Protein AF-A0A1J8QXE0-F1 (afdb_monomer_lite)

Organism: NCBI:txid180088

Structure (mmCIF, N/CA/C/O backbone):
data_AF-A0A1J8QXE0-F1
#
_entry.id   AF-A0A1J8QXE0-F1
#
loop_
_atom_site.group_PDB
_atom_site.id
_atom_site.type_symbol
_atom_site.label_atom_id
_atom_site.label_alt_id
_atom_site.label_comp_id
_atom_site.label_asym_id
_atom_site.label_entity_id
_atom_site.label_seq_id
_atom_site.pdbx_PDB_ins_code
_atom_site.Cartn_x
_atom_site.Cartn_y
_atom_site.Cartn_z
_atom_site.occupancy
_atom_site.B_iso_or_equiv
_atom_site.auth_seq_id
_atom_site.auth_comp_id
_atom_site.auth_asym_id
_atom_site.auth_atom_id
_atom_site.pdbx_PDB_model_num
ATOM 1 N N . MET A 1 1 ? -24.264 9.091 -4.763 1.00 63.41 1 MET A N 1
ATOM 2 C CA . MET A 1 1 ? -23.201 8.063 -4.768 1.00 63.41 1 MET A CA 1
ATOM 3 C C . MET A 1 1 ? -22.723 7.917 -3.333 1.00 63.41 1 MET A C 1
ATOM 5 O O . MET A 1 1 ? -22.359 8.930 -2.749 1.00 63.41 1 MET A O 1
ATOM 9 N N . THR A 1 2 ? -22.826 6.729 -2.739 1.00 76.12 2 THR A N 1
ATOM 10 C CA . THR A 1 2 ? -22.467 6.502 -1.328 1.00 76.12 2 THR A CA 1
ATOM 11 C C . THR A 1 2 ? -20.955 6.604 -1.147 1.00 76.12 2 THR A C 1
ATOM 13 O O . THR A 1 2 ? -20.197 6.002 -1.907 1.00 76.12 2 THR A O 1
ATOM 16 N N . THR A 1 3 ? -20.507 7.394 -0.174 1.00 91.19 3 THR A N 1
ATOM 17 C CA . THR A 1 3 ? -19.078 7.523 0.157 1.00 91.19 3 THR A CA 1
ATOM 18 C C . THR A 1 3 ? -18.590 6.329 0.981 1.00 91.19 3 THR A C 1
ATOM 20 O O . THR A 1 3 ? -19.388 5.610 1.576 1.00 91.19 3 THR A O 1
ATOM 23 N N . VAL A 1 4 ? -17.268 6.133 1.062 1.00 92.56 4 VAL A N 1
ATOM 24 C CA . VAL A 1 4 ? -16.662 5.084 1.908 1.00 92.56 4 VAL A CA 1
ATOM 25 C C . VAL A 1 4 ? -17.072 5.236 3.374 1.00 92.56 4 VAL A C 1
ATOM 27 O O . VAL A 1 4 ? -17.345 4.239 4.028 1.00 92.56 4 VAL A O 1
ATOM 30 N N . LEU A 1 5 ? -17.151 6.477 3.865 1.00 92.75 5 LEU A N 1
ATOM 31 C CA . LEU A 1 5 ? -17.584 6.773 5.229 1.00 92.75 5 LEU A CA 1
ATOM 32 C C . LEU A 1 5 ? -19.021 6.297 5.457 1.00 92.75 5 LEU A C 1
ATOM 34 O O . LEU A 1 5 ? -19.237 5.445 6.298 1.00 92.75 5 LEU A O 1
ATOM 38 N N . GLN A 1 6 ? -19.961 6.726 4.611 1.00 94.38 6 GLN A N 1
ATOM 39 C CA . GLN A 1 6 ? -21.366 6.306 4.711 1.00 94.38 6 GLN A CA 1
ATOM 40 C C . GLN A 1 6 ? -21.541 4.786 4.617 1.00 94.38 6 GLN A C 1
ATOM 42 O O . GLN A 1 6 ? -22.409 4.213 5.267 1.00 94.38 6 GLN A O 1
ATOM 47 N N . PHE A 1 7 ? -20.738 4.122 3.784 1.00 94.50 7 PHE A N 1
ATOM 48 C CA . PHE A 1 7 ? -20.749 2.666 3.693 1.00 94.50 7 PHE A CA 1
ATOM 49 C C . PHE A 1 7 ? -20.300 2.010 5.006 1.00 94.50 7 PHE A C 1
ATOM 51 O O . PHE A 1 7 ? -20.935 1.056 5.456 1.00 94.50 7 PHE A O 1
ATOM 58 N N . LEU A 1 8 ? -19.231 2.520 5.623 1.00 95.50 8 LEU A N 1
ATOM 59 C CA . LEU A 1 8 ? -18.743 2.014 6.903 1.00 95.50 8 LEU A CA 1
ATOM 60 C C . LEU A 1 8 ? -19.677 2.355 8.063 1.00 95.50 8 LEU A C 1
ATOM 62 O O . LEU A 1 8 ? -19.898 1.472 8.882 1.00 95.50 8 LEU A O 1
ATOM 66 N N . ASP A 1 9 ? -20.300 3.534 8.074 1.00 95.06 9 ASP A N 1
ATOM 67 C CA . ASP A 1 9 ? -21.338 3.889 9.047 1.00 95.06 9 ASP A CA 1
ATOM 68 C C . ASP A 1 9 ? -22.443 2.824 9.056 1.00 95.06 9 ASP A C 1
ATOM 70 O O . ASP A 1 9 ? -22.822 2.315 10.104 1.00 95.06 9 ASP A O 1
ATOM 74 N N . ILE A 1 10 ? -22.907 2.404 7.874 1.00 96.25 10 ILE A N 1
ATOM 75 C CA . ILE A 1 10 ? -23.961 1.389 7.749 1.00 96.25 10 ILE A CA 1
ATOM 76 C C . ILE A 1 10 ? -23.483 0.007 8.219 1.00 96.25 10 ILE A C 1
ATOM 78 O O . ILE A 1 10 ? -24.213 -0.684 8.929 1.00 96.25 10 ILE A O 1
ATOM 82 N N . ILE A 1 11 ? -22.288 -0.429 7.803 1.00 95.25 11 ILE A N 1
ATOM 83 C CA . ILE A 1 11 ? -21.805 -1.787 8.107 1.00 95.25 11 ILE A CA 1
ATOM 84 C C . ILE A 1 11 ? -21.340 -1.928 9.556 1.00 95.25 11 ILE A C 1
ATOM 86 O O . ILE A 1 11 ? -21.511 -2.999 10.139 1.00 95.25 11 ILE A O 1
ATOM 90 N N . LEU A 1 12 ? -20.738 -0.885 10.126 1.00 95.31 12 LEU A N 1
ATOM 91 C CA . LEU A 1 12 ? -20.142 -0.922 11.458 1.00 95.31 12 LEU A CA 1
ATOM 92 C C . LEU A 1 12 ? -21.110 -0.498 12.563 1.00 95.31 12 LEU A C 1
ATOM 94 O O . LEU A 1 12 ? -20.892 -0.929 13.691 1.00 95.31 12 LEU A O 1
ATOM 98 N N . ALA A 1 13 ? -22.187 0.242 12.264 1.00 94.75 13 ALA A N 1
ATOM 99 C CA . ALA A 1 13 ? -23.178 0.658 13.265 1.00 94.75 13 ALA A CA 1
ATOM 100 C C . ALA A 1 13 ? -23.664 -0.485 14.185 1.00 94.75 13 ALA A C 1
ATOM 102 O O . ALA A 1 13 ? -23.671 -0.303 15.401 1.00 94.75 13 ALA A O 1
ATOM 103 N N . PRO A 1 14 ? -23.996 -1.697 13.686 1.00 96.06 14 PRO A N 1
ATOM 104 C CA . PRO A 1 14 ? -24.416 -2.800 14.559 1.00 96.06 14 PRO A CA 1
ATOM 105 C C . PRO A 1 14 ? -23.333 -3.289 15.535 1.00 96.06 14 PRO A C 1
ATOM 107 O O . PRO A 1 14 ? -23.642 -3.985 16.500 1.00 96.06 14 PRO A O 1
ATOM 110 N N . TRP A 1 15 ? -22.068 -2.957 15.274 1.00 94.44 15 TRP A N 1
ATOM 111 C CA . TRP A 1 15 ? -20.896 -3.428 16.009 1.00 94.44 15 TRP A CA 1
ATOM 112 C C . TRP A 1 15 ? -20.251 -2.336 16.866 1.00 94.44 15 TRP A C 1
ATOM 114 O O . TRP A 1 15 ? -19.254 -2.617 17.526 1.00 94.44 15 TRP A O 1
ATOM 124 N N . GLU A 1 16 ? -20.802 -1.119 16.897 1.00 92.50 16 GLU A N 1
ATOM 125 C CA . GLU A 1 16 ? -20.247 0.007 17.663 1.00 92.50 16 GLU A CA 1
ATOM 126 C C . GLU A 1 16 ? -19.959 -0.332 19.133 1.00 92.50 16 GLU A C 1
ATOM 128 O O . GLU A 1 16 ? -18.827 -0.101 19.559 1.00 92.50 16 GLU A O 1
ATOM 133 N N . PRO A 1 17 ? -20.871 -0.974 19.900 1.00 93.62 17 PRO A N 1
ATOM 134 C CA . PRO A 1 17 ? -20.579 -1.321 21.292 1.00 93.62 17 PRO A CA 1
ATOM 135 C C . PRO A 1 17 ? -19.387 -2.276 21.437 1.00 93.62 17 PRO A C 1
ATOM 137 O O . PRO A 1 17 ? -18.637 -2.199 22.409 1.00 93.62 17 PRO A O 1
ATOM 140 N N . LEU A 1 18 ? -19.202 -3.179 20.467 1.00 93.81 18 LEU A N 1
ATOM 141 C CA . LEU A 1 18 ? -18.076 -4.110 20.449 1.00 93.81 18 LEU A CA 1
ATOM 142 C C . LEU A 1 18 ? -16.775 -3.387 20.092 1.00 93.81 18 LEU A C 1
ATOM 144 O O . LEU A 1 18 ? -15.751 -3.652 20.713 1.00 93.81 18 LEU A O 1
ATOM 148 N N . LEU A 1 19 ? -16.816 -2.479 19.115 1.00 92.00 19 LEU A N 1
ATOM 149 C CA . LEU A 1 19 ? -15.659 -1.682 18.706 1.00 92.00 19 LEU A CA 1
ATOM 150 C C . LEU A 1 19 ? -15.202 -0.736 19.822 1.00 92.00 19 LEU A C 1
ATOM 152 O O . LEU A 1 19 ? -14.003 -0.632 20.060 1.00 92.00 19 LEU A O 1
ATOM 156 N N . ASP A 1 20 ? -16.136 -0.111 20.542 1.00 89.88 20 ASP A N 1
ATOM 157 C CA . ASP A 1 20 ? -15.833 0.774 21.672 1.00 89.88 20 ASP A CA 1
ATOM 158 C C . ASP A 1 20 ? -15.238 0.025 22.874 1.00 89.88 20 ASP A C 1
ATOM 160 O O . ASP A 1 20 ? -14.418 0.581 23.605 1.00 89.88 20 ASP A O 1
ATOM 164 N N . GLY A 1 21 ? -15.638 -1.233 23.084 1.00 90.44 21 GLY A N 1
ATOM 165 C CA . GLY A 1 21 ? -15.096 -2.093 24.139 1.00 90.44 21 GLY A CA 1
ATOM 166 C C . GLY A 1 21 ? -13.828 -2.860 23.746 1.00 90.44 21 GLY A C 1
ATOM 167 O O . GLY A 1 21 ? -13.178 -3.453 24.612 1.00 90.44 21 GLY A O 1
ATOM 168 N N . ALA A 1 22 ? -13.472 -2.893 22.460 1.00 90.81 22 ALA A N 1
ATOM 169 C CA . ALA A 1 22 ? -12.326 -3.646 21.975 1.00 90.81 22 ALA A CA 1
ATOM 170 C C . ALA A 1 22 ? -11.015 -2.918 22.295 1.00 90.81 22 ALA A C 1
ATOM 172 O O . ALA A 1 22 ? -10.837 -1.746 21.975 1.00 90.81 22 ALA A O 1
ATOM 173 N N . GLY A 1 23 ? -10.048 -3.642 22.868 1.00 89.31 23 GLY A N 1
ATOM 174 C CA . GLY A 1 23 ? -8.695 -3.106 23.046 1.00 89.31 23 GLY A CA 1
ATOM 175 C C . GLY A 1 23 ? -7.990 -2.838 21.712 1.00 89.31 23 GLY A C 1
ATOM 176 O O . GLY A 1 23 ? -7.192 -1.909 21.614 1.00 89.31 23 GLY A O 1
ATOM 177 N N . GLU A 1 24 ? -8.298 -3.640 20.688 1.00 92.81 24 GLU A N 1
ATOM 178 C CA . GLU A 1 24 ? -7.783 -3.483 19.330 1.00 92.81 24 GLU A CA 1
ATOM 179 C C . GLU A 1 24 ? -8.838 -3.895 18.296 1.00 92.81 24 GLU A C 1
ATOM 181 O O . GLU A 1 24 ? -9.563 -4.873 18.488 1.00 92.81 24 GLU A O 1
ATOM 186 N N . SER A 1 25 ? -8.893 -3.177 17.177 1.00 94.56 25 SER A N 1
ATOM 187 C CA . SER A 1 25 ? -9.813 -3.429 16.068 1.00 94.56 25 SER A CA 1
ATOM 188 C C . SER A 1 25 ? -9.092 -3.301 14.722 1.00 94.56 25 SER A C 1
ATOM 190 O O . SER A 1 25 ? -8.428 -2.305 14.422 1.00 94.56 25 SER A O 1
ATOM 192 N N . TYR A 1 26 ? -9.204 -4.335 13.887 1.00 96.50 26 TYR A N 1
ATOM 193 C CA . TYR A 1 26 ? -8.485 -4.417 12.616 1.00 96.50 26 TYR A CA 1
ATOM 194 C C . TYR A 1 26 ? -9.452 -4.639 11.461 1.00 96.50 26 TYR A C 1
ATOM 196 O O . TYR A 1 26 ? -10.219 -5.602 11.464 1.00 96.50 26 TYR A O 1
ATOM 204 N N . LEU A 1 27 ? -9.380 -3.783 10.444 1.00 96.94 27 LEU A N 1
ATOM 205 C CA . LEU A 1 27 ? -10.214 -3.877 9.249 1.00 96.94 27 LEU A CA 1
ATOM 206 C C . LEU A 1 27 ? -9.366 -4.186 8.011 1.00 96.94 27 LEU A C 1
ATOM 208 O O . LEU A 1 27 ? -8.358 -3.532 7.754 1.00 96.94 27 LEU A O 1
ATOM 212 N N . TRP A 1 28 ? -9.788 -5.166 7.213 1.00 97.75 28 TRP A N 1
ATOM 213 C CA . TRP A 1 28 ? -9.099 -5.568 5.985 1.00 97.75 28 TRP A CA 1
ATOM 214 C C . TRP A 1 28 ? -10.009 -5.390 4.772 1.00 97.75 28 TRP A C 1
ATOM 216 O O . TRP A 1 28 ? -11.035 -6.057 4.648 1.00 97.75 28 TRP A O 1
ATOM 226 N N . PHE A 1 29 ? -9.614 -4.525 3.840 1.00 97.19 29 PHE A N 1
ATOM 227 C CA . PHE A 1 29 ? -10.322 -4.328 2.579 1.00 97.19 29 PHE A CA 1
ATOM 228 C C . PHE A 1 29 ? -9.754 -5.226 1.486 1.00 97.19 29 PHE A C 1
ATOM 230 O O . PHE A 1 29 ? -8.794 -4.862 0.811 1.00 97.19 29 PHE A O 1
ATOM 237 N N . PHE A 1 30 ? -10.380 -6.378 1.245 1.00 96.38 30 PHE A N 1
ATOM 238 C CA . PHE A 1 30 ? -10.033 -7.259 0.122 1.00 96.38 30 PHE A CA 1
ATOM 239 C C . PHE A 1 30 ? -10.703 -6.837 -1.195 1.00 96.38 30 PHE A C 1
ATOM 241 O O . PHE A 1 30 ? -11.313 -7.650 -1.888 1.00 96.38 30 PHE A O 1
ATOM 248 N N . CYS A 1 31 ? -10.601 -5.555 -1.543 1.00 94.19 31 CYS A N 1
ATOM 249 C CA . CYS A 1 31 ? -11.176 -4.985 -2.760 1.00 94.19 31 CYS A CA 1
ATOM 250 C C . CYS A 1 31 ? -10.094 -4.460 -3.714 1.00 94.19 31 CYS A C 1
ATOM 252 O O . CYS A 1 31 ? -8.907 -4.426 -3.390 1.00 94.19 31 CYS A O 1
ATOM 254 N N . CYS A 1 32 ? -10.506 -4.053 -4.916 1.00 93.00 32 CYS A N 1
ATOM 255 C CA . CYS A 1 32 ? -9.604 -3.412 -5.865 1.00 93.00 32 CYS A CA 1
ATOM 256 C C . CYS A 1 32 ? -9.112 -2.044 -5.373 1.00 93.00 32 CYS A C 1
ATOM 258 O O . CYS A 1 32 ? -9.674 -1.428 -4.465 1.00 93.00 32 CYS A O 1
ATOM 260 N N . GLY A 1 33 ? -8.077 -1.546 -6.046 1.00 94.88 33 GLY A N 1
ATOM 261 C CA . GLY A 1 33 ? -7.393 -0.313 -5.691 1.00 94.88 33 GLY A CA 1
ATOM 262 C C . GLY A 1 33 ? -8.187 0.973 -5.819 1.00 94.88 33 GLY A C 1
ATOM 263 O O . GLY A 1 33 ? -7.654 2.013 -5.454 1.00 94.88 33 GLY A O 1
ATOM 264 N N . SER A 1 34 ? -9.436 0.951 -6.293 1.00 94.62 34 SER A N 1
ATOM 265 C CA . SER A 1 34 ? -10.255 2.168 -6.399 1.00 94.62 34 SER A CA 1
ATOM 266 C C . SER A 1 34 ? -10.368 2.912 -5.065 1.00 94.62 34 SER A C 1
ATOM 268 O O . SER A 1 34 ? -10.347 4.139 -5.055 1.00 94.62 34 SER A O 1
ATOM 270 N N . LEU A 1 35 ? -10.388 2.176 -3.950 1.00 95.12 35 LEU A N 1
ATOM 271 C CA . LEU A 1 35 ? -10.477 2.724 -2.600 1.00 95.12 35 LEU A CA 1
ATOM 272 C C . LEU A 1 35 ? -9.310 3.659 -2.236 1.00 95.12 35 LEU A C 1
ATOM 274 O O . LEU A 1 35 ? -9.527 4.670 -1.573 1.00 95.12 35 LEU A O 1
ATOM 278 N N . VAL A 1 36 ? -8.088 3.328 -2.664 1.00 96.38 36 VAL A N 1
ATOM 279 C CA . VAL A 1 36 ? -6.858 4.064 -2.305 1.00 96.38 36 VAL A CA 1
ATOM 280 C C . VAL A 1 36 ? -6.266 4.856 -3.473 1.00 96.38 36 VAL A C 1
ATOM 282 O O . VAL A 1 36 ? -5.547 5.825 -3.253 1.00 96.38 36 VAL A O 1
ATOM 285 N N . ASN A 1 37 ? -6.589 4.481 -4.714 1.00 95.88 37 ASN A N 1
ATOM 286 C CA . ASN A 1 37 ? -6.152 5.183 -5.923 1.00 95.88 37 ASN A CA 1
ATOM 287 C C . ASN A 1 37 ? -7.016 6.416 -6.218 1.00 95.88 37 ASN A C 1
ATOM 289 O O . ASN A 1 37 ? -6.568 7.316 -6.924 1.00 95.88 37 ASN A O 1
ATOM 293 N N . ASN A 1 38 ? -8.248 6.474 -5.700 1.00 95.56 38 ASN A N 1
ATOM 294 C CA . ASN A 1 38 ? -9.086 7.666 -5.773 1.00 95.56 38 ASN A CA 1
ATOM 295 C C . ASN A 1 38 ? -8.887 8.530 -4.520 1.00 95.56 38 ASN A C 1
ATOM 297 O O . ASN A 1 38 ? -9.139 8.082 -3.402 1.00 95.56 38 ASN A O 1
ATOM 301 N N . SER A 1 39 ? -8.475 9.785 -4.704 1.00 94.38 39 SER A N 1
ATOM 302 C CA . SER A 1 39 ? -8.172 10.701 -3.597 1.00 94.38 39 SER A CA 1
ATOM 303 C C . SER A 1 39 ? -9.375 10.971 -2.687 1.00 94.38 39 SER A C 1
ATOM 305 O O . SER A 1 39 ? -9.216 10.991 -1.468 1.00 94.38 39 SER A O 1
ATOM 307 N N . ALA A 1 40 ? -10.581 11.123 -3.244 1.00 95.00 40 ALA A N 1
ATOM 308 C CA . ALA A 1 40 ? -11.796 11.368 -2.468 1.00 95.00 40 ALA A CA 1
ATOM 309 C C . ALA A 1 40 ? -12.214 10.130 -1.659 1.00 95.00 40 ALA A C 1
ATOM 311 O O . ALA A 1 40 ? -12.542 10.249 -0.475 1.00 95.00 40 ALA A O 1
ATOM 312 N N . SER A 1 41 ? -12.154 8.938 -2.261 1.00 95.81 41 SER A N 1
ATOM 313 C CA . SER A 1 41 ? -12.397 7.671 -1.559 1.00 95.81 41 SER A CA 1
ATOM 314 C C . SER A 1 41 ? -11.374 7.440 -0.452 1.00 95.81 41 SER A C 1
ATOM 316 O O . SER A 1 41 ? -11.756 7.075 0.659 1.00 95.81 41 SER A O 1
ATOM 318 N N . PHE A 1 42 ? -10.097 7.720 -0.714 1.00 96.44 42 PHE A N 1
ATOM 319 C CA . PHE A 1 42 ? -9.041 7.533 0.272 1.00 96.44 42 PHE A CA 1
ATOM 320 C C . PHE A 1 42 ? -9.153 8.529 1.431 1.00 96.44 42 PHE A C 1
ATOM 322 O O . PHE A 1 42 ? -9.011 8.141 2.588 1.00 96.44 42 PHE A O 1
ATOM 329 N N . ALA A 1 43 ? -9.490 9.792 1.155 1.00 95.69 43 ALA A N 1
ATOM 330 C CA . ALA A 1 43 ? -9.783 10.779 2.193 1.00 95.69 43 ALA A CA 1
ATOM 331 C C . ALA A 1 43 ? -11.000 10.372 3.043 1.00 95.69 43 ALA A C 1
ATOM 333 O O . ALA A 1 43 ? -10.965 10.481 4.269 1.00 95.69 43 ALA A O 1
ATOM 334 N N . ALA A 1 44 ? -12.060 9.852 2.416 1.00 96.06 44 ALA A N 1
ATOM 335 C CA . ALA A 1 44 ? -13.220 9.333 3.137 1.00 96.06 44 ALA A CA 1
ATOM 336 C C . ALA A 1 44 ? -12.867 8.112 4.002 1.00 96.06 44 ALA A C 1
ATOM 338 O O . ALA A 1 44 ? -13.315 8.045 5.145 1.00 96.06 44 ALA A O 1
ATOM 339 N N . LEU A 1 45 ? -12.022 7.201 3.503 1.00 96.44 45 LEU A N 1
ATOM 340 C CA . LEU A 1 45 ? -11.507 6.070 4.277 1.00 96.44 45 LEU A CA 1
ATOM 341 C C . LEU A 1 45 ? -10.727 6.547 5.507 1.00 96.44 45 LEU A C 1
ATOM 343 O O . LEU A 1 45 ? -10.993 6.085 6.610 1.00 96.44 45 LEU A O 1
ATOM 347 N N . ARG A 1 46 ? -9.797 7.496 5.335 1.00 95.88 46 ARG A N 1
ATOM 348 C CA . ARG A 1 46 ? -9.009 8.071 6.439 1.00 95.88 46 ARG A CA 1
ATOM 349 C C . ARG A 1 46 ? -9.904 8.628 7.546 1.00 95.88 46 ARG A C 1
ATOM 351 O O . ARG A 1 46 ? -9.660 8.346 8.715 1.00 95.88 46 ARG A O 1
ATOM 358 N N . ARG A 1 47 ? -10.955 9.374 7.180 1.00 95.38 47 ARG A N 1
ATOM 359 C CA . ARG A 1 47 ? -11.941 9.881 8.148 1.00 95.38 47 ARG A CA 1
ATOM 360 C C . ARG A 1 47 ? -12.675 8.748 8.854 1.00 95.38 47 ARG A C 1
ATOM 362 O O . ARG A 1 47 ? -12.741 8.759 10.074 1.00 95.38 47 ARG A O 1
ATOM 369 N N . ALA A 1 48 ? -13.163 7.759 8.108 1.00 95.12 48 ALA A N 1
ATOM 370 C CA . ALA A 1 48 ? -13.902 6.635 8.678 1.00 95.12 48 ALA A CA 1
ATOM 371 C C . ALA A 1 48 ? -13.070 5.829 9.685 1.00 95.12 48 ALA A C 1
ATOM 373 O O . ALA A 1 48 ? -13.564 5.481 10.751 1.00 95.12 48 ALA A O 1
ATOM 374 N N . VAL A 1 49 ? -11.787 5.601 9.391 1.00 95.25 49 VAL A N 1
ATOM 375 C CA . VAL A 1 49 ? -10.858 4.918 10.304 1.00 95.25 49 VAL A CA 1
ATOM 376 C C . VAL A 1 49 ? -10.762 5.633 11.655 1.00 95.25 49 VAL A C 1
ATOM 378 O O . VAL A 1 49 ? -10.796 4.978 12.693 1.00 95.25 49 VAL A O 1
ATOM 381 N N . VAL A 1 50 ? -10.698 6.968 11.648 1.00 94.56 50 VAL A N 1
ATOM 382 C CA . VAL A 1 50 ? -10.678 7.777 12.877 1.00 94.56 50 VAL A CA 1
ATOM 383 C C . VAL A 1 50 ? -12.045 7.772 13.566 1.00 94.56 50 VAL A C 1
ATOM 385 O O . VAL A 1 50 ? -12.110 7.531 14.769 1.00 94.56 50 VAL A O 1
ATOM 388 N N . CYS A 1 51 ? -13.133 7.993 12.822 1.00 93.19 51 CYS A N 1
ATOM 389 C CA . CYS A 1 51 ? -14.494 8.054 13.367 1.00 93.19 51 CYS A CA 1
ATOM 390 C C . CYS A 1 51 ? -14.910 6.750 14.062 1.00 93.19 51 CYS A C 1
ATOM 392 O O . CYS A 1 51 ? -15.457 6.799 15.159 1.00 93.19 51 CYS A O 1
ATOM 394 N N . HIS A 1 52 ? -14.591 5.597 13.471 1.00 92.94 52 HIS A N 1
ATOM 395 C CA . HIS A 1 52 ? -14.899 4.280 14.039 1.00 92.94 52 HIS A CA 1
ATOM 396 C C . HIS A 1 52 ? -13.800 3.735 14.962 1.00 92.94 52 HIS A C 1
ATOM 398 O O . HIS A 1 52 ? -13.841 2.561 15.323 1.00 92.94 52 HIS A O 1
ATOM 404 N N . LYS A 1 53 ? -12.804 4.561 15.324 1.00 92.12 53 LYS A N 1
ATOM 405 C CA . LYS A 1 53 ? -11.712 4.212 16.251 1.00 92.12 53 LYS A CA 1
ATOM 406 C C . LYS A 1 53 ? -11.002 2.902 15.879 1.00 92.12 53 LYS A C 1
ATOM 408 O O . LYS A 1 53 ? -10.625 2.114 16.746 1.00 92.12 53 LYS A O 1
ATOM 413 N N . LEU A 1 54 ? -10.819 2.659 14.581 1.00 94.12 54 LEU A N 1
ATOM 414 C CA . LEU A 1 54 ? -10.161 1.447 14.107 1.00 94.12 54 LEU A CA 1
ATOM 415 C C . LEU A 1 54 ? -8.667 1.513 14.429 1.00 94.12 54 LEU A C 1
ATOM 417 O O . LEU A 1 54 ? -7.977 2.439 13.996 1.00 94.12 54 LEU A O 1
ATOM 421 N N . THR A 1 55 ? -8.147 0.516 15.149 1.00 94.94 55 THR A N 1
ATOM 422 C CA . THR A 1 55 ? -6.716 0.452 15.497 1.00 94.94 55 THR A CA 1
ATOM 423 C C . THR A 1 55 ? -5.855 0.388 14.248 1.00 94.94 55 THR A C 1
ATOM 425 O O . THR A 1 55 ? -4.874 1.129 14.132 1.00 94.94 55 THR A O 1
ATOM 428 N N . ALA A 1 56 ? -6.232 -0.467 13.292 1.00 97.12 56 ALA A N 1
ATOM 429 C CA . ALA A 1 56 ? -5.616 -0.453 11.979 1.00 97.12 56 ALA A CA 1
ATOM 430 C C . ALA A 1 56 ? -6.562 -0.836 10.846 1.00 97.12 56 ALA A C 1
ATOM 432 O O . ALA A 1 56 ? -7.529 -1.576 11.014 1.00 97.12 56 ALA A O 1
ATOM 433 N N . THR A 1 57 ? -6.247 -0.348 9.653 1.00 97.94 57 THR A N 1
ATOM 434 C CA . THR A 1 57 ? -6.951 -0.680 8.419 1.00 97.94 57 THR A CA 1
ATOM 435 C C . THR A 1 57 ? -5.969 -0.975 7.299 1.00 97.94 57 THR A C 1
ATOM 437 O O . THR A 1 57 ? -5.060 -0.185 7.041 1.00 97.94 57 THR A O 1
ATOM 440 N N . PHE A 1 58 ? -6.188 -2.098 6.618 1.00 98.44 58 PHE A N 1
ATOM 441 C CA . PHE A 1 58 ? -5.398 -2.563 5.485 1.00 98.44 58 PHE A CA 1
ATOM 442 C C . PHE A 1 58 ? -6.175 -2.398 4.185 1.00 98.44 58 PHE A C 1
ATOM 444 O O . PHE A 1 58 ? -7.333 -2.808 4.091 1.00 98.44 58 PHE A O 1
ATOM 451 N N . ALA A 1 59 ? -5.524 -1.842 3.168 1.00 98.25 59 ALA A N 1
ATOM 452 C CA . ALA A 1 59 ? -6.064 -1.718 1.819 1.00 98.25 59 ALA A CA 1
ATOM 453 C C . ALA A 1 59 ? -4.971 -1.943 0.763 1.00 98.25 59 ALA A C 1
ATOM 455 O O . ALA A 1 59 ? -3.778 -1.920 1.065 1.00 98.25 59 ALA A O 1
ATOM 456 N N . PHE A 1 60 ? -5.370 -2.157 -0.488 1.00 98.12 60 PHE A N 1
ATOM 457 C CA . PHE A 1 60 ? -4.479 -2.565 -1.579 1.00 98.12 60 PHE A CA 1
ATOM 458 C C . PHE A 1 60 ? -4.732 -1.701 -2.814 1.00 98.12 60 PHE A C 1
ATOM 460 O O . PHE A 1 60 ? -5.869 -1.294 -3.026 1.00 98.12 60 PHE A O 1
ATOM 467 N N . ASN A 1 61 ? -3.714 -1.413 -3.634 1.00 97.19 61 ASN A N 1
ATOM 468 C CA . ASN A 1 61 ? -3.854 -0.542 -4.814 1.00 97.19 61 ASN A CA 1
ATOM 469 C C . ASN A 1 61 ? -3.965 -1.264 -6.166 1.00 97.19 61 ASN A C 1
ATOM 471 O O . ASN A 1 61 ? -4.155 -0.600 -7.190 1.00 97.19 61 ASN A O 1
ATOM 475 N N . ALA A 1 62 ? -3.875 -2.595 -6.208 1.00 96.56 62 ALA A N 1
ATOM 476 C CA . ALA A 1 62 ? -4.013 -3.334 -7.460 1.00 96.56 62 ALA A CA 1
ATOM 477 C C . ALA A 1 62 ? -5.395 -3.126 -8.105 1.00 96.56 62 ALA A C 1
ATOM 479 O O . ALA A 1 62 ? -6.436 -3.356 -7.489 1.00 96.56 62 ALA A O 1
ATOM 480 N N . ILE A 1 63 ? -5.411 -2.756 -9.390 1.00 95.00 63 ILE A N 1
ATOM 481 C CA . ILE A 1 63 ? -6.648 -2.543 -10.169 1.00 95.00 63 ILE A CA 1
ATOM 482 C C . ILE A 1 63 ? -7.500 -3.819 -10.209 1.00 95.00 63 ILE A C 1
ATOM 484 O O . ILE A 1 63 ? -8.716 -3.767 -10.058 1.00 95.00 63 ILE A O 1
ATOM 488 N N . LYS A 1 64 ? -6.855 -4.975 -10.378 1.00 94.75 64 LYS A N 1
ATOM 489 C CA . LYS A 1 64 ? -7.483 -6.302 -10.341 1.00 94.75 64 LYS A CA 1
ATOM 490 C C . LYS A 1 64 ? -6.947 -7.065 -9.138 1.00 94.75 64 LYS A C 1
ATOM 492 O O . LYS A 1 64 ? -6.185 -8.020 -9.280 1.00 94.75 64 LYS A O 1
ATOM 497 N N . PHE A 1 65 ? -7.261 -6.564 -7.948 1.00 95.69 65 PHE A N 1
ATOM 498 C CA . PHE A 1 65 ? -6.808 -7.179 -6.710 1.00 95.69 65 PHE A CA 1
ATOM 499 C C . PHE A 1 65 ? -7.277 -8.638 -6.620 1.00 95.69 65 PHE A C 1
ATOM 501 O O . PHE A 1 65 ? -8.418 -8.955 -6.948 1.00 95.69 65 PHE A O 1
ATOM 508 N N . GLN A 1 66 ? -6.370 -9.524 -6.209 1.00 95.25 66 GLN A N 1
ATOM 509 C CA . GLN A 1 66 ? -6.627 -10.954 -6.069 1.00 95.25 66 GLN A CA 1
ATOM 510 C C . GLN A 1 66 ? -6.405 -11.322 -4.599 1.00 95.25 66 GLN A C 1
ATOM 512 O O . GLN A 1 66 ? -5.250 -11.434 -4.177 1.00 95.25 66 GLN A O 1
ATOM 517 N N . PRO A 1 67 ? -7.485 -11.490 -3.811 1.00 95.44 67 PRO A N 1
ATOM 518 C CA . PRO A 1 67 ? -7.378 -11.740 -2.376 1.00 95.44 67 PRO A CA 1
ATOM 519 C C . PRO A 1 67 ? -6.574 -12.993 -2.021 1.00 95.44 67 PRO A C 1
ATOM 521 O O . PRO A 1 67 ? -5.941 -13.030 -0.980 1.00 95.44 67 PRO A O 1
ATOM 524 N N . SER A 1 68 ? -6.513 -13.999 -2.895 1.00 95.31 68 SER A N 1
ATOM 525 C CA . SER A 1 68 ? -5.720 -15.215 -2.661 1.00 95.31 68 SER A CA 1
ATOM 526 C C . SER A 1 68 ? -4.225 -14.949 -2.439 1.00 95.31 68 SER A C 1
ATOM 528 O O . SER A 1 68 ? -3.554 -15.746 -1.788 1.00 95.31 68 SER A O 1
ATOM 530 N N . PHE A 1 69 ? -3.678 -13.826 -2.917 1.00 95.38 69 PHE A N 1
ATOM 531 C CA . PHE A 1 69 ? -2.285 -13.475 -2.631 1.00 95.38 69 PHE A CA 1
ATOM 532 C C . PHE A 1 69 ? -2.054 -12.993 -1.192 1.00 95.38 69 PHE A C 1
ATOM 534 O O . PHE A 1 69 ? -0.900 -12.948 -0.766 1.00 95.38 69 PHE A O 1
ATOM 541 N N . THR A 1 70 ? -3.098 -12.659 -0.421 1.00 97.12 70 THR A N 1
ATOM 542 C CA . THR A 1 70 ? -2.945 -12.210 0.975 1.00 97.12 70 THR A CA 1
ATOM 543 C C . THR A 1 70 ? -2.844 -13.348 1.978 1.00 97.12 70 THR A C 1
ATOM 545 O O . THR A 1 70 ? -2.547 -13.078 3.137 1.00 97.12 70 THR A O 1
ATOM 548 N N . SER A 1 71 ? -3.029 -14.609 1.578 1.00 96.25 71 SER A N 1
ATOM 549 C CA . SER A 1 71 ? -3.075 -15.735 2.520 1.00 96.25 71 SER A CA 1
ATOM 550 C C . SER A 1 71 ? -1.837 -15.819 3.418 1.00 96.25 71 SER A C 1
ATOM 552 O O . SER A 1 71 ? -1.977 -15.941 4.630 1.00 96.25 71 SER A O 1
ATOM 554 N N . ALA A 1 72 ? -0.630 -15.674 2.859 1.00 96.19 72 ALA A N 1
ATOM 555 C CA . ALA A 1 72 ? 0.605 -15.680 3.651 1.00 96.19 72 ALA A CA 1
ATOM 556 C C . ALA A 1 72 ? 0.677 -14.497 4.634 1.00 96.19 72 ALA A C 1
ATOM 558 O O . ALA A 1 72 ? 1.098 -14.666 5.776 1.00 96.19 72 ALA A O 1
ATOM 559 N N . LEU A 1 73 ? 0.215 -13.317 4.208 1.00 97.50 73 LEU A N 1
ATOM 560 C CA . LEU A 1 73 ? 0.177 -12.121 5.045 1.00 97.50 73 LEU A CA 1
ATOM 561 C C . LEU A 1 73 ? -0.812 -12.278 6.206 1.00 97.50 73 LEU A C 1
ATOM 563 O O . LEU A 1 73 ? -0.499 -11.898 7.330 1.00 97.50 73 LEU A O 1
ATOM 567 N N . LEU A 1 74 ? -1.990 -12.847 5.941 1.00 97.50 74 LEU A N 1
ATOM 568 C CA . LEU A 1 74 ? -3.031 -13.065 6.945 1.00 97.50 74 LEU A CA 1
ATOM 569 C C . LEU A 1 74 ? -2.656 -14.143 7.955 1.00 97.50 74 LEU A C 1
ATOM 571 O O . LEU A 1 74 ? -2.954 -13.990 9.137 1.00 97.50 74 LEU A O 1
ATOM 575 N N . LEU A 1 75 ? -1.980 -15.204 7.513 1.00 97.56 75 LEU A N 1
ATOM 576 C CA . LEU A 1 75 ? -1.436 -16.208 8.425 1.00 97.56 75 LEU A CA 1
ATOM 577 C C . LEU A 1 75 ? -0.395 -15.579 9.355 1.00 97.56 75 LEU A C 1
ATOM 579 O O . LEU A 1 75 ? -0.500 -15.738 10.566 1.00 97.56 75 LEU A O 1
ATOM 583 N N . ALA A 1 76 ? 0.534 -14.783 8.816 1.00 97.19 76 ALA A N 1
ATOM 584 C CA . ALA A 1 76 ? 1.527 -14.087 9.632 1.00 97.19 76 ALA A CA 1
ATOM 585 C C . ALA A 1 76 ? 0.903 -13.039 10.573 1.00 97.19 76 ALA A C 1
ATOM 587 O O . ALA A 1 76 ? 1.358 -12.888 11.702 1.00 97.19 76 ALA A O 1
ATOM 588 N N . PHE A 1 77 ? -0.146 -12.334 10.133 1.00 97.94 77 PHE A N 1
ATOM 589 C CA . PHE A 1 77 ? -0.926 -11.435 10.988 1.00 97.94 77 PHE A CA 1
ATOM 590 C C . PHE A 1 77 ? -1.585 -12.193 12.145 1.00 97.94 77 PHE A C 1
ATOM 592 O O . PHE A 1 77 ? -1.490 -11.775 13.294 1.00 97.94 77 PHE A O 1
ATOM 599 N N . THR A 1 78 ? -2.236 -13.315 11.841 1.00 98.06 78 THR A N 1
ATOM 600 C CA . THR A 1 78 ? -2.922 -14.137 12.843 1.00 98.06 78 THR A CA 1
ATOM 601 C C . THR A 1 78 ? -1.937 -14.627 13.893 1.00 98.06 78 THR A C 1
ATOM 603 O O . THR A 1 78 ? -2.173 -14.452 15.083 1.00 98.06 78 THR A O 1
ATOM 606 N N . ASP A 1 79 ? -0.809 -15.171 13.452 1.00 98.00 79 ASP A N 1
ATOM 607 C CA . ASP A 1 79 ? 0.219 -15.708 14.334 1.00 98.00 79 ASP A CA 1
ATOM 608 C C . ASP A 1 79 ? 0.854 -14.604 15.196 1.00 98.00 79 ASP A C 1
ATOM 610 O O . ASP A 1 79 ? 0.765 -14.610 16.420 1.00 98.00 79 ASP A O 1
ATOM 614 N N . GLN A 1 80 ? 1.399 -13.562 14.568 1.00 97.75 80 GLN A N 1
ATOM 615 C CA . GLN A 1 80 ? 2.201 -12.575 15.294 1.00 97.75 80 GLN A CA 1
ATOM 616 C C . GLN A 1 80 ? 1.359 -11.550 16.061 1.00 97.75 80 GLN A C 1
ATOM 618 O O . GLN A 1 80 ? 1.761 -11.101 17.132 1.00 97.75 80 GLN A O 1
ATOM 623 N N . VAL A 1 81 ? 0.208 -11.138 15.526 1.00 97.19 81 VAL A N 1
ATOM 624 C CA . VAL A 1 81 ? -0.594 -10.054 16.118 1.00 97.19 81 VAL A CA 1
ATOM 625 C C . VAL A 1 81 ? -1.725 -10.612 16.970 1.00 97.19 81 VAL A C 1
ATOM 627 O O . VAL A 1 81 ? -1.914 -10.162 18.097 1.00 97.19 81 VAL A O 1
ATOM 630 N N . LEU A 1 82 ? -2.469 -11.606 16.479 1.00 96.69 82 LEU A N 1
ATOM 631 C CA . LEU A 1 82 ? -3.621 -12.123 17.224 1.00 96.69 82 LEU A CA 1
ATOM 632 C C . LEU A 1 82 ? -3.216 -13.149 18.289 1.00 96.69 82 LEU A C 1
ATOM 634 O O . LEU A 1 82 ? -3.706 -13.062 19.413 1.00 96.69 82 LEU A O 1
ATOM 638 N N . VAL A 1 83 ? -2.323 -14.090 17.960 1.00 97.50 83 VAL A N 1
ATOM 639 C CA . VAL A 1 83 ? -1.889 -15.155 18.882 1.00 97.50 83 VAL A CA 1
ATOM 640 C C . VAL A 1 83 ? -0.761 -14.671 19.792 1.00 97.50 83 VAL A C 1
ATOM 642 O O . VAL A 1 83 ? -0.905 -14.704 21.012 1.00 97.50 83 VAL A O 1
ATOM 645 N N . GLU A 1 84 ? 0.337 -14.166 19.227 1.00 97.56 84 GLU A N 1
ATOM 646 C CA . GLU A 1 84 ? 1.489 -13.693 20.011 1.00 97.56 84 GLU A CA 1
ATOM 647 C C . GLU A 1 84 ? 1.290 -12.297 20.627 1.00 97.56 84 GLU A C 1
ATOM 649 O O . GLU A 1 84 ? 2.123 -11.851 21.418 1.00 97.56 84 GLU A O 1
ATOM 654 N N . ARG A 1 85 ? 0.198 -11.594 20.282 1.00 95.94 85 ARG A N 1
ATOM 655 C CA . ARG A 1 85 ? -0.143 -10.255 20.804 1.00 95.94 85 ARG A CA 1
ATOM 656 C C . ARG A 1 85 ? 0.972 -9.225 20.589 1.00 95.94 85 ARG A C 1
ATOM 658 O O . ARG A 1 85 ? 1.132 -8.296 21.386 1.00 95.94 85 ARG A O 1
ATOM 665 N N . ARG A 1 86 ? 1.763 -9.364 19.517 1.00 96.56 86 ARG A N 1
ATOM 666 C CA . ARG A 1 86 ? 2.780 -8.363 19.181 1.00 96.56 86 ARG A CA 1
ATOM 667 C C . ARG A 1 86 ? 2.112 -7.079 18.694 1.00 96.56 86 ARG A C 1
ATOM 669 O O . ARG A 1 86 ? 1.184 -7.153 17.887 1.00 96.56 86 ARG A O 1
ATOM 676 N N . PRO A 1 87 ? 2.628 -5.898 19.083 1.00 94.81 87 PRO A N 1
ATOM 677 C CA . PRO A 1 87 ? 2.155 -4.635 18.532 1.00 94.81 87 PRO A CA 1
ATOM 678 C C . PRO A 1 87 ? 2.219 -4.641 17.002 1.00 94.81 87 PRO A C 1
ATOM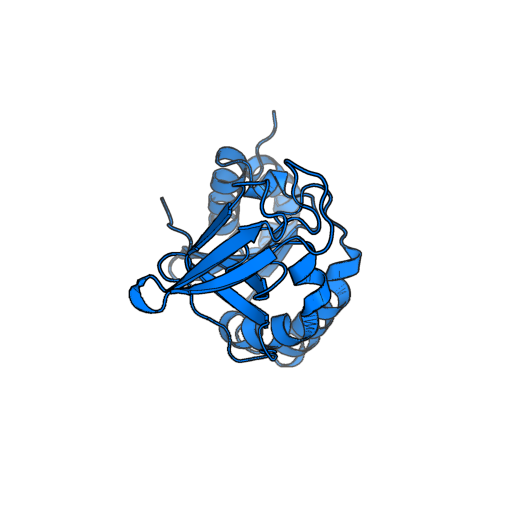 680 O O . PRO A 1 87 ? 3.263 -4.941 16.420 1.00 94.81 87 PRO A O 1
ATOM 683 N N . LEU A 1 88 ? 1.125 -4.263 16.335 1.00 95.38 88 LEU A N 1
ATOM 684 C CA . LEU A 1 88 ? 1.023 -4.402 14.881 1.00 95.38 88 LEU A CA 1
ATOM 685 C C . LEU A 1 88 ? 2.207 -3.765 14.135 1.00 95.38 88 LEU A C 1
ATOM 687 O O . LEU A 1 88 ? 2.818 -4.399 13.280 1.00 95.38 88 LEU A O 1
ATOM 691 N N . LEU A 1 89 ? 2.559 -2.520 14.469 1.00 92.69 89 LEU A N 1
ATOM 692 C CA . LEU A 1 89 ? 3.613 -1.788 13.759 1.00 92.69 89 LEU A CA 1
ATOM 693 C C . LEU A 1 89 ? 5.000 -2.438 13.883 1.00 92.69 89 LEU A C 1
ATOM 695 O O . LEU A 1 89 ? 5.817 -2.253 12.982 1.00 92.69 89 LEU A O 1
ATOM 699 N N . SER A 1 90 ? 5.271 -3.204 14.947 1.00 93.12 90 SER A N 1
ATOM 700 C CA . SER A 1 90 ? 6.522 -3.964 15.069 1.00 93.12 90 SER A CA 1
ATOM 701 C C . SER A 1 90 ? 6.459 -5.320 14.356 1.00 93.12 90 SER A C 1
ATOM 703 O O . SER A 1 90 ? 7.498 -5.832 13.943 1.00 93.12 90 SER A O 1
ATOM 705 N N . ALA A 1 91 ? 5.262 -5.882 14.157 1.00 96.00 91 ALA A N 1
ATOM 706 C CA . ALA A 1 91 ? 5.052 -7.152 13.459 1.00 96.00 91 ALA A CA 1
ATOM 707 C C . ALA A 1 91 ? 4.992 -7.015 11.925 1.00 96.00 91 ALA A C 1
ATOM 709 O O . ALA A 1 91 ? 5.408 -7.933 11.218 1.00 96.00 91 ALA A O 1
ATOM 710 N N . VAL A 1 92 ? 4.526 -5.875 11.389 1.00 95.62 92 VAL A N 1
ATOM 711 C CA . VAL A 1 92 ? 4.298 -5.685 9.937 1.00 95.62 92 VAL A CA 1
ATOM 712 C C . VAL A 1 92 ? 5.520 -6.045 9.094 1.00 95.62 92 VAL A C 1
ATOM 714 O O . VAL A 1 92 ? 5.383 -6.686 8.055 1.00 95.62 92 VAL A O 1
ATOM 717 N N . GLU A 1 93 ? 6.720 -5.672 9.532 1.00 94.81 93 GLU A N 1
ATOM 718 C CA . GLU A 1 93 ? 7.946 -5.967 8.791 1.00 94.81 93 GLU A CA 1
ATOM 719 C C . GLU A 1 93 ? 8.174 -7.482 8.627 1.00 94.81 93 GLU A C 1
ATOM 721 O O . GLU A 1 93 ? 8.400 -7.956 7.510 1.00 94.81 93 GLU A O 1
ATOM 726 N N . ASN A 1 94 ? 8.001 -8.259 9.697 1.00 95.06 94 ASN A N 1
ATOM 727 C CA . ASN A 1 94 ? 8.099 -9.719 9.644 1.00 95.06 94 ASN A CA 1
ATOM 728 C C . ASN A 1 94 ? 6.936 -10.345 8.863 1.00 95.06 94 ASN A C 1
ATOM 730 O O . ASN A 1 94 ? 7.141 -11.288 8.101 1.00 95.06 94 ASN A O 1
ATOM 734 N N . MET A 1 95 ? 5.722 -9.807 8.991 1.00 96.81 95 MET A N 1
ATOM 735 C CA . MET A 1 95 ? 4.564 -10.278 8.224 1.00 96.81 95 MET A CA 1
ATOM 736 C C . MET A 1 95 ? 4.780 -10.138 6.706 1.00 96.81 95 MET A C 1
ATOM 738 O O . MET A 1 95 ? 4.434 -11.021 5.911 1.00 96.81 95 MET A O 1
ATOM 742 N N . LEU A 1 96 ? 5.393 -9.031 6.284 1.00 96.56 96 LEU A N 1
ATOM 743 C CA . LEU A 1 96 ? 5.689 -8.761 4.879 1.00 96.56 96 LEU A CA 1
ATOM 744 C C . LEU A 1 96 ? 6.832 -9.621 4.336 1.00 96.56 96 LEU A C 1
ATOM 746 O O . LEU A 1 96 ? 6.828 -9.943 3.143 1.00 96.56 96 LEU A O 1
ATOM 750 N N . ALA A 1 97 ? 7.767 -10.050 5.187 1.00 94.06 97 ALA A N 1
ATOM 751 C CA . ALA A 1 97 ? 8.914 -10.862 4.787 1.00 94.06 97 ALA A CA 1
ATOM 752 C C . ALA A 1 97 ? 8.519 -12.129 4.003 1.00 94.06 97 ALA A C 1
ATOM 754 O O . ALA A 1 97 ? 9.214 -12.534 3.069 1.00 94.06 97 ALA A O 1
ATOM 755 N N . HIS A 1 98 ? 7.358 -12.702 4.328 1.00 88.56 98 HIS A N 1
ATOM 756 C CA . HIS A 1 98 ? 6.823 -13.919 3.712 1.00 88.56 98 HIS A CA 1
ATOM 757 C C . HIS A 1 98 ? 5.848 -13.655 2.549 1.00 88.56 98 HIS A C 1
ATOM 759 O O . HIS A 1 98 ? 5.349 -14.589 1.923 1.00 88.56 98 HIS A O 1
ATOM 765 N N . SER A 1 99 ? 5.598 -12.388 2.208 1.00 93.38 99 SER A N 1
ATOM 766 C CA . SER A 1 99 ? 4.523 -11.970 1.297 1.00 93.38 99 SER A CA 1
ATOM 767 C C . SER A 1 99 ? 5.024 -11.483 -0.071 1.00 93.38 99 SER A C 1
ATOM 769 O O . SER A 1 99 ? 4.380 -10.674 -0.731 1.00 93.38 99 SER A O 1
ATOM 771 N N . GLN A 1 100 ? 6.169 -11.973 -0.553 1.00 89.62 100 GLN A N 1
ATOM 772 C CA . GLN A 1 100 ? 6.801 -11.474 -1.790 1.00 89.62 100 GLN A CA 1
ATOM 773 C C . GLN A 1 100 ? 5.898 -11.572 -3.034 1.00 89.62 100 GLN A C 1
ATOM 775 O O . GLN A 1 100 ? 5.903 -10.677 -3.878 1.00 89.62 100 GLN A O 1
ATOM 780 N N . LYS A 1 101 ? 5.093 -12.640 -3.148 1.00 91.94 101 LYS A N 1
ATOM 781 C CA . LYS A 1 101 ? 4.130 -12.801 -4.253 1.00 91.94 101 LYS A CA 1
ATOM 782 C C . LYS A 1 101 ? 3.069 -11.699 -4.242 1.00 91.94 101 LYS A C 1
ATOM 784 O O . LYS A 1 101 ? 2.751 -11.164 -5.298 1.00 91.94 101 LYS A O 1
ATOM 789 N N . LEU A 1 102 ? 2.585 -11.323 -3.056 1.00 95.50 102 LEU A N 1
ATOM 790 C CA . LEU A 1 102 ? 1.651 -10.212 -2.887 1.00 95.50 102 LEU A CA 1
ATOM 791 C C . LEU A 1 102 ? 2.287 -8.892 -3.325 1.00 95.50 102 LEU A C 1
ATOM 793 O O . LEU A 1 102 ? 1.663 -8.138 -4.061 1.00 95.50 102 LEU A O 1
ATOM 797 N N . GLY A 1 103 ? 3.547 -8.655 -2.953 1.00 94.12 103 GLY A N 1
ATOM 798 C CA . GLY A 1 103 ? 4.280 -7.444 -3.327 1.00 94.12 103 GLY A CA 1
ATOM 799 C C . GLY A 1 103 ? 4.483 -7.254 -4.830 1.00 94.12 103 GLY A C 1
ATOM 800 O O . GLY A 1 103 ? 4.485 -6.131 -5.331 1.00 94.12 103 GLY A O 1
ATOM 801 N N . ARG A 1 104 ? 4.583 -8.348 -5.592 1.00 92.88 104 ARG A N 1
ATOM 802 C CA . ARG A 1 104 ? 4.598 -8.285 -7.064 1.00 92.88 104 ARG A CA 1
ATOM 803 C C . ARG A 1 104 ? 3.255 -7.848 -7.653 1.00 92.88 104 ARG A C 1
ATOM 805 O O . ARG A 1 104 ? 3.225 -7.339 -8.773 1.00 92.88 104 ARG A O 1
ATOM 812 N N . HIS A 1 105 ? 2.167 -8.055 -6.913 1.00 94.62 105 HIS A N 1
ATOM 813 C CA . HIS A 1 105 ? 0.799 -7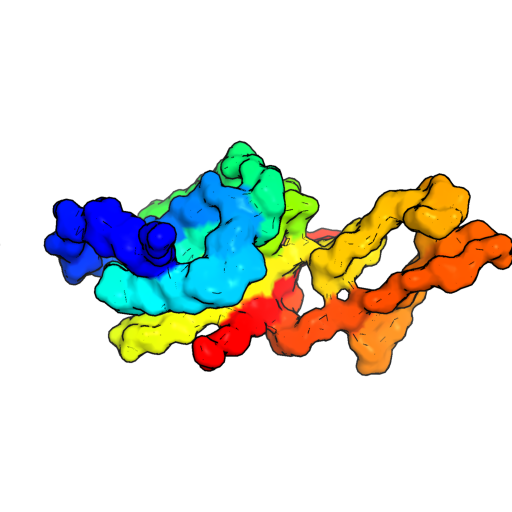.782 -7.349 1.00 94.62 105 HIS A CA 1
ATOM 814 C C . HIS A 1 105 ? 0.307 -6.400 -6.919 1.00 94.62 105 HIS A C 1
ATOM 816 O O . HIS A 1 105 ? -0.264 -5.668 -7.725 1.00 94.62 105 HIS A O 1
ATOM 822 N N . THR A 1 106 ? 0.538 -6.027 -5.661 1.00 96.88 106 THR A N 1
ATOM 823 C CA . THR A 1 106 ? -0.031 -4.824 -5.049 1.00 96.88 106 THR A CA 1
ATOM 824 C C . THR A 1 106 ? 0.913 -4.199 -4.030 1.00 96.88 106 THR A C 1
ATOM 826 O O . THR A 1 106 ? 1.672 -4.896 -3.356 1.00 96.88 106 THR A O 1
ATOM 829 N N . ASP A 1 107 ? 0.773 -2.891 -3.852 1.00 97.38 107 ASP A N 1
ATOM 830 C CA . ASP A 1 107 ? 1.216 -2.211 -2.641 1.00 97.38 107 ASP A CA 1
ATOM 831 C C . ASP A 1 107 ? 0.152 -2.378 -1.552 1.00 97.38 107 ASP A C 1
ATOM 833 O O . ASP A 1 107 ? -1.023 -2.646 -1.843 1.00 97.38 107 ASP A O 1
ATOM 837 N N . ILE A 1 108 ? 0.563 -2.193 -0.301 1.00 98.06 108 ILE A N 1
ATOM 838 C CA . ILE A 1 108 ? -0.290 -2.346 0.877 1.00 98.06 108 ILE A CA 1
ATOM 839 C C . ILE A 1 108 ? -0.329 -1.018 1.618 1.00 98.06 108 ILE A C 1
ATOM 841 O O . ILE A 1 108 ? 0.703 -0.450 1.957 1.00 98.06 108 ILE A O 1
ATOM 845 N N . PHE A 1 109 ? -1.524 -0.526 1.890 1.00 98.25 109 PHE A N 1
ATOM 846 C CA . PHE A 1 109 ? -1.764 0.679 2.663 1.00 98.25 109 PHE A CA 1
ATOM 847 C C . PHE A 1 109 ? -2.167 0.253 4.062 1.00 98.25 109 PHE A C 1
ATOM 849 O O . PHE A 1 109 ? -3.128 -0.499 4.212 1.00 98.25 109 PHE A O 1
ATOM 856 N N . VAL A 1 110 ? -1.438 0.732 5.066 1.00 97.94 110 VAL A N 1
ATOM 857 C CA . VAL A 1 110 ? -1.755 0.501 6.475 1.00 97.94 110 VAL A CA 1
ATOM 858 C C . VAL A 1 110 ? -2.024 1.848 7.117 1.00 97.94 110 VAL A C 1
ATOM 860 O O . VAL A 1 110 ? -1.154 2.723 7.154 1.00 97.94 110 VAL A O 1
ATOM 863 N N . LEU A 1 111 ? -3.255 2.019 7.577 1.00 97.94 111 LEU A N 1
ATOM 864 C CA . LEU A 1 111 ? -3.703 3.179 8.328 1.00 97.94 111 LEU A CA 1
ATOM 865 C C . LEU A 1 111 ? -3.795 2.753 9.786 1.00 97.94 111 LEU A C 1
ATOM 867 O O . LEU A 1 111 ? -4.422 1.739 10.064 1.00 97.94 111 LEU A O 1
ATOM 871 N N . THR A 1 112 ? -3.189 3.500 10.699 1.00 96.75 112 THR A N 1
ATOM 872 C CA . THR A 1 112 ? -3.245 3.228 12.140 1.00 96.75 112 THR A CA 1
ATOM 873 C C . THR A 1 112 ? -3.632 4.484 12.893 1.00 96.75 112 THR A C 1
ATOM 875 O O . THR A 1 112 ? -3.138 5.561 12.557 1.00 96.75 112 THR A O 1
ATOM 878 N N . VAL A 1 113 ? -4.446 4.353 13.933 1.00 93.88 113 VAL A N 1
ATOM 879 C CA . VAL A 1 113 ? -4.819 5.473 14.806 1.00 93.88 113 VAL A CA 1
ATOM 880 C C . VAL A 1 113 ? -4.067 5.337 16.125 1.00 93.88 113 VAL A C 1
ATOM 882 O O . VAL A 1 113 ? -4.070 4.274 16.743 1.00 93.88 113 VAL A O 1
ATOM 885 N N . SER A 1 114 ? -3.370 6.394 16.545 1.00 86.94 114 SER A N 1
ATOM 886 C CA . SER A 1 114 ? -2.729 6.428 17.862 1.00 86.94 114 SER A CA 1
ATOM 887 C C . SER A 1 114 ? -3.771 6.593 18.974 1.00 86.94 114 SER A C 1
ATOM 889 O O . SER A 1 114 ? -4.895 7.020 18.721 1.00 86.94 114 SER A O 1
ATOM 891 N N . GLN A 1 115 ? -3.392 6.347 20.232 1.00 76.75 115 GLN A N 1
ATOM 892 C CA . GLN A 1 115 ? -4.298 6.564 21.371 1.00 76.75 115 GLN A CA 1
ATOM 893 C C . GLN A 1 115 ? -4.806 8.017 21.493 1.00 76.75 115 GLN A C 1
ATOM 895 O O . GLN A 1 115 ? -5.846 8.248 22.095 1.00 76.75 115 GLN A O 1
ATOM 900 N N . GLY A 1 116 ? -4.115 8.991 20.885 1.00 78.69 116 GLY A N 1
ATOM 901 C CA . GLY A 1 116 ? -4.552 10.391 20.810 1.00 78.69 116 GLY A CA 1
ATOM 902 C C . GLY A 1 116 ? -5.437 10.722 19.602 1.00 78.69 116 GLY A C 1
ATOM 903 O O . GLY A 1 116 ? -5.649 11.897 19.320 1.00 78.69 116 GLY A O 1
ATOM 904 N N . GLY A 1 117 ? -5.887 9.723 18.836 1.00 84.44 117 GLY A N 1
ATOM 905 C CA . GLY A 1 117 ? -6.696 9.918 17.628 1.00 84.44 117 GLY A CA 1
ATOM 906 C C . GLY A 1 117 ? -5.902 10.357 16.393 1.00 84.44 117 GLY A C 1
ATOM 907 O O . GLY A 1 117 ? -6.486 10.582 15.334 1.00 84.44 117 GLY A O 1
ATOM 908 N N . ALA A 1 118 ? -4.572 10.469 16.491 1.00 91.31 118 ALA A N 1
ATOM 909 C CA . ALA A 1 118 ? -3.745 10.866 15.360 1.00 91.31 118 ALA A CA 1
ATOM 910 C C . ALA A 1 118 ? -3.620 9.704 14.368 1.00 91.31 118 ALA A C 1
ATOM 912 O O . ALA A 1 118 ? -3.103 8.633 14.696 1.00 91.31 118 ALA A O 1
ATOM 913 N N . LEU A 1 119 ? -4.082 9.933 13.143 1.00 95.38 119 LEU A N 1
ATOM 914 C CA . LEU A 1 119 ? -3.965 8.978 12.052 1.00 95.38 119 LEU A CA 1
ATOM 915 C C . LEU A 1 119 ? -2.530 8.962 11.521 1.00 95.38 119 LEU A C 1
ATOM 917 O O . LEU A 1 119 ? -1.987 10.003 11.175 1.00 95.38 119 LEU A O 1
ATOM 921 N N . ARG A 1 120 ? -1.946 7.777 11.365 1.00 95.44 120 ARG A N 1
ATOM 922 C CA . ARG A 1 120 ? -0.744 7.527 10.563 1.00 95.44 120 ARG A CA 1
ATOM 923 C C . ARG A 1 120 ? -1.133 6.675 9.366 1.00 95.44 120 ARG A C 1
ATOM 925 O O . ARG A 1 120 ? -1.886 5.718 9.510 1.00 95.44 120 ARG A O 1
ATOM 932 N N . ALA A 1 121 ? -0.596 6.996 8.195 1.00 96.44 121 ALA A N 1
ATOM 933 C CA . ALA A 1 121 ? -0.771 6.188 6.998 1.00 96.44 121 ALA A CA 1
ATOM 934 C C . ALA A 1 121 ? 0.593 5.876 6.379 1.00 96.44 121 ALA A C 1
ATOM 936 O O . ALA A 1 121 ? 1.373 6.783 6.086 1.00 96.44 121 ALA A O 1
ATOM 937 N N . SER A 1 122 ? 0.860 4.594 6.156 1.00 97.19 122 SER A N 1
ATOM 938 C CA . SER A 1 122 ? 2.069 4.114 5.489 1.00 97.19 122 SER A CA 1
ATOM 939 C C . SER A 1 122 ? 1.688 3.268 4.280 1.00 97.19 122 SER A C 1
ATOM 941 O O . SER A 1 122 ? 0.734 2.488 4.323 1.00 97.19 122 SER A O 1
ATOM 943 N N . LYS A 1 123 ? 2.449 3.410 3.194 1.00 97.69 123 LYS A N 1
ATOM 944 C CA . LYS A 1 123 ? 2.377 2.534 2.026 1.00 97.69 123 LYS A CA 1
ATOM 945 C C . LYS A 1 123 ? 3.578 1.598 2.027 1.00 97.69 123 LYS A C 1
ATOM 947 O O . LYS A 1 123 ? 4.714 2.052 1.951 1.00 97.69 123 LYS A O 1
ATOM 952 N N . TYR A 1 124 ? 3.331 0.301 2.061 1.00 97.88 124 TYR A N 1
ATOM 953 C CA . TYR A 1 124 ? 4.342 -0.728 1.904 1.00 97.88 124 TYR A CA 1
ATOM 954 C C . TYR A 1 124 ? 4.401 -1.161 0.451 1.00 97.88 124 TYR A C 1
ATOM 956 O O . TYR A 1 124 ? 3.405 -1.597 -0.127 1.00 97.88 124 TYR A O 1
ATOM 964 N N . VAL A 1 125 ? 5.581 -1.019 -0.134 1.00 97.31 125 VAL A N 1
ATOM 965 C CA . VAL A 1 125 ? 5.833 -1.265 -1.549 1.00 97.31 125 VAL A CA 1
ATOM 966 C C . VAL A 1 125 ? 6.906 -2.328 -1.658 1.00 97.31 125 VAL A C 1
ATOM 968 O O . VAL A 1 125 ? 7.940 -2.241 -0.996 1.00 97.31 125 VAL A O 1
ATOM 971 N N . TRP A 1 126 ? 6.683 -3.334 -2.490 1.00 96.94 126 TRP A N 1
ATOM 972 C CA . TRP A 1 126 ? 7.731 -4.294 -2.799 1.00 96.94 126 TRP A CA 1
ATOM 973 C C . TRP A 1 126 ? 8.569 -3.780 -3.964 1.00 96.94 126 TRP A C 1
ATOM 975 O O . TRP A 1 126 ? 8.044 -3.365 -4.998 1.00 96.94 126 TRP A O 1
ATOM 985 N N . THR A 1 127 ? 9.883 -3.809 -3.786 1.00 96.12 127 THR A N 1
ATOM 986 C CA . THR A 1 127 ? 10.866 -3.357 -4.764 1.00 96.12 127 THR A CA 1
ATOM 987 C C . THR A 1 127 ? 11.734 -4.523 -5.212 1.00 96.12 127 THR A C 1
ATOM 989 O O . THR A 1 127 ? 12.072 -5.414 -4.427 1.00 96.12 127 THR A O 1
ATOM 992 N N . HIS A 1 128 ? 12.107 -4.507 -6.486 1.00 95.06 128 HIS A N 1
ATOM 993 C CA . HIS A 1 128 ? 13.082 -5.414 -7.071 1.00 95.06 128 HIS A CA 1
ATOM 994 C C . HIS A 1 128 ? 13.861 -4.673 -8.138 1.00 95.06 128 HIS A C 1
ATOM 996 O O . HIS A 1 128 ? 13.242 -4.135 -9.051 1.00 95.06 128 HIS A O 1
ATOM 1002 N N . ARG A 1 129 ? 15.193 -4.704 -8.068 1.00 93.88 129 ARG A N 1
ATOM 1003 C CA . ARG A 1 129 ? 16.082 -3.974 -8.981 1.00 93.88 129 ARG A CA 1
ATOM 1004 C C . ARG A 1 129 ? 15.650 -4.100 -10.444 1.00 93.88 129 ARG A C 1
ATOM 1006 O O . ARG A 1 129 ? 15.436 -3.093 -11.090 1.00 93.88 129 ARG A O 1
ATOM 1013 N N . ASP A 1 130 ? 15.423 -5.324 -10.910 1.00 91.38 130 ASP A N 1
ATOM 1014 C CA . ASP A 1 130 ? 15.228 -5.593 -12.343 1.00 91.38 130 ASP A CA 1
ATOM 1015 C C . ASP A 1 130 ? 13.755 -5.630 -12.806 1.00 91.38 130 ASP A C 1
ATOM 1017 O O . ASP A 1 130 ? 13.488 -5.744 -13.994 1.00 91.38 130 ASP A O 1
ATOM 1021 N N . PHE A 1 131 ? 12.776 -5.553 -11.896 1.00 90.50 131 PHE A N 1
ATOM 1022 C CA . PHE A 1 131 ? 11.346 -5.710 -12.253 1.00 90.50 131 PHE A CA 1
ATOM 1023 C C . PHE A 1 131 ? 10.465 -4.605 -11.685 1.00 90.50 131 PHE A C 1
ATOM 1025 O O . PHE A 1 131 ? 9.488 -4.181 -12.304 1.00 90.50 131 PHE A O 1
ATOM 1032 N N . ARG A 1 132 ? 10.786 -4.178 -10.462 1.00 94.56 132 ARG A N 1
ATOM 1033 C CA . ARG A 1 132 ? 10.093 -3.110 -9.758 1.00 94.56 132 ARG A CA 1
ATOM 1034 C C . ARG A 1 132 ? 11.079 -2.167 -9.067 1.00 94.56 132 ARG A C 1
ATOM 1036 O O . ARG A 1 132 ? 11.075 -2.112 -7.833 1.00 94.56 132 ARG A O 1
ATOM 1043 N N . PRO A 1 133 ? 11.983 -1.507 -9.808 1.00 95.69 133 PRO A N 1
ATOM 1044 C CA . PRO A 1 133 ? 12.975 -0.609 -9.227 1.00 95.69 133 PRO A CA 1
ATOM 1045 C C . PRO A 1 133 ? 12.275 0.481 -8.416 1.00 95.69 133 PRO A C 1
ATOM 1047 O O . PRO A 1 133 ? 11.436 1.223 -8.923 1.00 95.69 133 PRO A O 1
ATOM 1050 N N . TRP A 1 134 ? 12.568 0.517 -7.115 1.00 95.62 134 TRP A N 1
ATOM 1051 C CA . TRP A 1 134 ? 11.890 1.388 -6.151 1.00 95.62 134 TRP A CA 1
ATOM 1052 C C . TRP A 1 134 ? 10.355 1.307 -6.210 1.00 95.62 134 TRP A C 1
ATOM 1054 O O . TRP A 1 134 ? 9.649 2.288 -5.992 1.00 95.62 134 TRP A O 1
ATOM 1064 N N . GLY A 1 135 ? 9.825 0.119 -6.511 1.00 95.25 135 GLY A N 1
ATOM 1065 C CA . GLY A 1 135 ? 8.389 -0.133 -6.613 1.00 95.25 135 GLY A CA 1
ATOM 1066 C C . GLY A 1 135 ? 7.722 0.333 -7.907 1.00 95.25 135 GLY A C 1
ATOM 1067 O O . GLY A 1 135 ? 6.559 -0.002 -8.131 1.00 95.25 135 GLY A O 1
ATOM 1068 N N . GLY A 1 136 ? 8.429 1.071 -8.766 1.00 95.31 136 GLY A N 1
ATOM 1069 C CA . GLY A 1 136 ? 7.928 1.464 -10.082 1.00 95.31 136 GLY A CA 1
ATOM 1070 C C . GLY A 1 136 ? 7.927 0.285 -11.049 1.00 95.31 136 GLY A C 1
ATOM 1071 O O . GLY A 1 136 ? 8.799 -0.566 -10.978 1.00 95.31 136 GLY A O 1
ATOM 1072 N N . PHE A 1 137 ? 6.947 0.202 -11.946 1.00 93.25 137 PHE A N 1
ATOM 1073 C CA . PHE A 1 137 ? 6.851 -0.906 -12.900 1.00 93.25 137 PHE A CA 1
ATOM 1074 C C . PHE A 1 137 ? 7.844 -0.733 -14.058 1.00 93.25 137 PHE A C 1
ATOM 1076 O O . PHE A 1 137 ? 7.731 0.233 -14.812 1.00 93.25 137 PHE A O 1
ATOM 1083 N N . LEU A 1 138 ? 8.768 -1.687 -14.229 1.00 95.00 138 LEU A N 1
ATOM 1084 C CA . LEU A 1 138 ? 9.603 -1.793 -15.42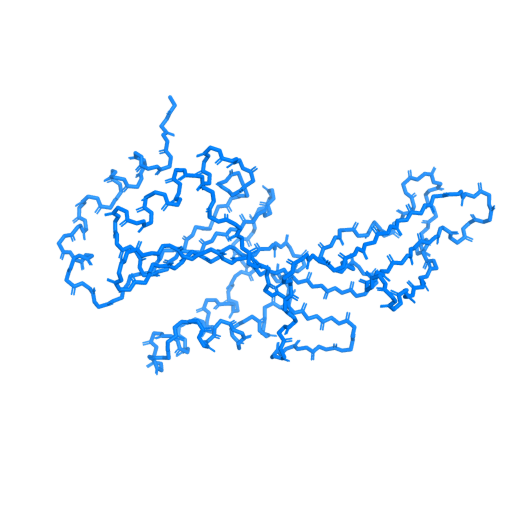6 1.00 95.00 138 LEU A CA 1
ATOM 1085 C C . LEU A 1 138 ? 8.982 -2.836 -16.378 1.00 95.00 138 LEU A C 1
ATOM 1087 O O . LEU A 1 138 ? 8.861 -4.003 -15.997 1.00 95.00 138 LEU A O 1
ATOM 1091 N N . PRO A 1 139 ? 8.556 -2.453 -17.596 1.00 94.38 139 PRO A N 1
ATOM 1092 C CA . PRO A 1 139 ? 7.998 -3.399 -18.562 1.00 94.38 139 PRO A CA 1
ATOM 1093 C C . PRO A 1 139 ? 8.995 -4.506 -18.921 1.00 94.38 139 PRO A C 1
ATOM 1095 O O . PRO A 1 139 ? 10.176 -4.238 -19.049 1.00 94.38 139 PRO A O 1
ATOM 1098 N N . ILE A 1 140 ? 8.551 -5.741 -19.163 1.00 92.56 140 ILE A N 1
ATOM 1099 C CA . ILE A 1 140 ? 9.463 -6.833 -19.580 1.00 92.56 140 ILE A CA 1
ATOM 1100 C C . ILE A 1 140 ? 10.011 -6.604 -21.003 1.00 92.56 140 ILE A C 1
ATOM 1102 O O . ILE A 1 140 ? 11.124 -7.012 -21.330 1.00 92.56 140 ILE A O 1
ATOM 1106 N N . GLN A 1 141 ? 9.223 -5.943 -21.851 1.00 95.94 141 GLN A N 1
ATOM 1107 C CA . GLN A 1 141 ? 9.577 -5.595 -23.225 1.00 95.94 141 GLN A CA 1
ATOM 1108 C C . GLN A 1 141 ? 9.623 -4.080 -23.383 1.00 95.94 141 GLN A C 1
ATOM 1110 O O . GLN A 1 141 ? 8.833 -3.368 -22.759 1.00 95.94 141 GLN A O 1
ATOM 1115 N N . CYS A 1 142 ? 10.501 -3.580 -24.252 1.00 96.94 142 CYS A N 1
ATOM 1116 C CA . CYS A 1 142 ? 10.502 -2.163 -24.589 1.00 96.94 142 CYS A CA 1
ATOM 1117 C C . CYS A 1 142 ? 9.189 -1.809 -25.303 1.00 96.94 142 CYS A C 1
ATOM 1119 O O . CYS A 1 142 ? 8.945 -2.322 -26.397 1.00 96.94 142 CYS A O 1
ATOM 1121 N N . PRO A 1 143 ? 8.358 -0.903 -24.760 1.00 96.75 143 PRO A N 1
ATOM 1122 C CA . PRO A 1 143 ? 7.073 -0.574 -25.376 1.00 96.75 143 PRO A CA 1
ATOM 1123 C C . PRO A 1 143 ? 7.221 0.155 -26.717 1.00 96.75 143 PRO A C 1
ATOM 1125 O O . PRO A 1 143 ? 6.254 0.254 -27.464 1.00 96.75 143 PRO A O 1
ATOM 1128 N N . ARG A 1 144 ? 8.419 0.669 -27.031 1.00 97.19 144 ARG A N 1
ATOM 1129 C CA . ARG A 1 144 ? 8.696 1.390 -28.276 1.00 97.19 144 ARG A CA 1
ATOM 1130 C C . ARG A 1 144 ? 9.117 0.476 -29.425 1.00 97.19 144 ARG A C 1
ATOM 1132 O O . ARG A 1 144 ? 8.679 0.694 -30.546 1.00 97.19 144 ARG A O 1
ATOM 1139 N N . CYS A 1 145 ? 9.988 -0.501 -29.173 1.00 97.25 145 CYS A N 1
ATOM 1140 C CA . CYS A 1 145 ? 10.564 -1.351 -30.225 1.00 97.25 145 CYS A CA 1
ATOM 1141 C C . CYS A 1 145 ? 10.249 -2.846 -30.069 1.00 97.25 145 CYS A C 1
ATOM 1143 O O . CYS A 1 145 ? 10.658 -3.636 -30.913 1.00 97.25 145 CYS A O 1
ATOM 1145 N N . GLY A 1 146 ? 9.560 -3.252 -28.998 1.00 96.31 146 GLY A N 1
ATOM 1146 C CA . GLY A 1 146 ? 9.177 -4.644 -28.741 1.00 96.31 146 GLY A CA 1
ATOM 1147 C C . GLY A 1 146 ? 10.321 -5.567 -28.313 1.00 96.31 146 GLY A C 1
ATOM 1148 O O . GLY A 1 146 ? 10.086 -6.754 -28.102 1.00 96.31 146 GLY A O 1
ATOM 1149 N N . TYR A 1 147 ? 11.548 -5.053 -28.166 1.00 95.25 147 TYR A N 1
ATOM 1150 C CA . TYR A 1 147 ? 12.704 -5.851 -27.753 1.00 95.25 147 TYR A CA 1
ATOM 1151 C C . TYR A 1 147 ? 12.432 -6.497 -26.386 1.00 95.25 147 TYR A C 1
ATOM 1153 O O . TYR A 1 147 ? 12.006 -5.808 -25.457 1.00 95.25 147 TYR A O 1
ATOM 1161 N N . ALA A 1 148 ? 12.628 -7.811 -26.273 1.00 94.00 148 ALA A N 1
ATOM 1162 C CA . ALA A 1 148 ? 12.458 -8.557 -25.028 1.00 94.00 148 ALA A CA 1
ATOM 1163 C C . ALA A 1 148 ? 13.745 -8.526 -24.199 1.00 94.00 148 ALA A C 1
ATOM 1165 O O . ALA A 1 148 ? 14.825 -8.446 -24.770 1.00 94.00 148 ALA A O 1
ATOM 1166 N N . ASP A 1 149 ? 13.620 -8.581 -22.869 1.00 88.81 149 ASP A N 1
ATOM 1167 C CA . ASP A 1 149 ? 14.756 -8.394 -21.950 1.00 88.81 149 ASP A CA 1
ATOM 1168 C C . ASP A 1 149 ? 15.514 -7.092 -22.259 1.00 88.81 149 ASP A C 1
ATOM 1170 O O . ASP A 1 149 ? 16.712 -7.033 -22.541 1.00 88.81 149 ASP A O 1
ATOM 1174 N N . ALA A 1 150 ? 14.726 -6.023 -22.352 1.00 91.31 150 ALA A N 1
ATOM 1175 C CA . ALA A 1 150 ? 15.110 -4.850 -23.111 1.00 91.31 150 ALA A CA 1
ATOM 1176 C C . ALA A 1 150 ? 16.090 -3.928 -22.403 1.00 91.31 150 ALA A C 1
ATOM 1178 O O . ALA A 1 150 ? 16.409 -2.905 -22.991 1.00 91.31 150 ALA A O 1
ATOM 1179 N N . TRP A 1 151 ? 16.503 -4.199 -21.167 1.00 96.81 151 TRP A N 1
ATOM 1180 C CA . TRP A 1 151 ? 17.021 -3.144 -20.302 1.00 96.81 151 TRP A CA 1
ATOM 1181 C C . TRP A 1 151 ? 18.447 -3.399 -19.832 1.00 96.81 151 TRP A C 1
ATOM 1183 O O . TRP A 1 151 ? 18.711 -4.320 -19.063 1.00 96.81 151 TRP A O 1
ATOM 1193 N N . ARG A 1 152 ? 19.353 -2.494 -20.212 1.00 95.12 152 ARG A N 1
ATOM 1194 C CA . ARG A 1 152 ? 20.637 -2.302 -19.527 1.00 95.12 152 ARG A CA 1
ATOM 1195 C C . ARG A 1 152 ? 20.395 -1.379 -18.339 1.00 95.12 152 ARG A C 1
ATOM 1197 O O . ARG A 1 152 ? 19.772 -0.333 -18.506 1.00 95.12 152 ARG A O 1
ATOM 1204 N N . SER A 1 153 ? 20.861 -1.762 -17.152 1.00 95.06 153 SER A N 1
ATOM 1205 C CA . SER A 1 153 ? 20.629 -1.002 -15.918 1.00 95.06 153 SER A CA 1
ATOM 1206 C C . SER A 1 153 ? 21.906 -0.371 -15.374 1.00 95.06 153 SER A C 1
ATOM 1208 O O . SER A 1 153 ? 22.935 -1.047 -15.314 1.00 95.06 153 SER A O 1
ATOM 1210 N N . ALA A 1 154 ? 21.809 0.849 -14.853 1.00 94.44 154 ALA A N 1
ATOM 1211 C CA . ALA A 1 154 ? 22.836 1.457 -14.012 1.00 94.44 154 ALA A CA 1
ATOM 1212 C C . ALA A 1 154 ? 22.221 1.993 -12.709 1.00 94.44 154 ALA A C 1
ATOM 1214 O O . ALA A 1 154 ? 21.033 2.311 -12.645 1.00 94.44 154 ALA A O 1
ATOM 1215 N N . TYR A 1 155 ? 23.030 2.061 -11.649 1.00 93.94 155 TYR A N 1
ATOM 1216 C CA . TYR A 1 155 ? 22.644 2.682 -10.383 1.00 93.94 155 TYR A CA 1
ATOM 1217 C C . TYR A 1 155 ? 23.424 3.979 -10.195 1.00 93.94 155 TYR A C 1
ATOM 1219 O O . TYR A 1 155 ? 24.653 3.980 -10.246 1.00 93.94 155 TYR A O 1
ATOM 1227 N N . VAL A 1 156 ? 22.697 5.067 -9.967 1.00 91.44 156 VAL A N 1
ATOM 1228 C CA . VAL A 1 156 ? 23.246 6.395 -9.709 1.00 91.44 156 VAL A CA 1
ATOM 1229 C C . VAL A 1 156 ? 23.156 6.646 -8.209 1.00 91.44 156 VAL A C 1
ATOM 1231 O O . VAL A 1 156 ? 22.073 6.870 -7.665 1.00 91.44 156 VAL A O 1
ATOM 1234 N N . GLU A 1 157 ? 24.297 6.560 -7.526 1.00 87.12 157 GLU A N 1
ATOM 1235 C CA . GLU A 1 157 ? 24.351 6.593 -6.061 1.00 87.12 157 GLU A CA 1
ATOM 1236 C C . GLU A 1 157 ? 23.968 7.957 -5.475 1.00 87.12 157 GLU A C 1
ATOM 1238 O O . GLU A 1 157 ? 23.252 8.000 -4.47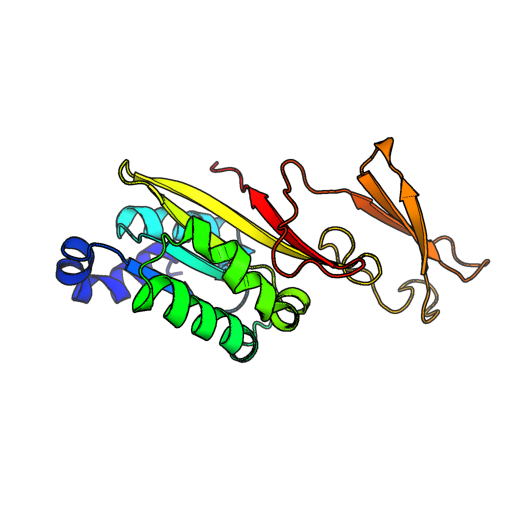3 1.00 87.12 157 GLU A O 1
ATOM 1243 N N . THR A 1 158 ? 24.363 9.056 -6.127 1.00 86.62 158 THR A N 1
ATOM 1244 C CA . THR A 1 158 ? 24.037 10.430 -5.701 1.00 86.62 158 THR A CA 1
ATOM 1245 C C . THR A 1 158 ? 22.533 10.664 -5.617 1.00 86.62 158 THR A C 1
ATOM 1247 O O . THR A 1 158 ? 22.051 11.282 -4.670 1.00 86.62 158 THR A O 1
ATOM 1250 N N . ASP A 1 159 ? 21.793 10.090 -6.564 1.00 84.81 159 ASP A N 1
ATOM 1251 C CA . ASP A 1 159 ? 20.357 10.322 -6.734 1.00 84.81 159 ASP A CA 1
ATOM 1252 C C . ASP A 1 159 ? 19.520 9.175 -6.155 1.00 84.81 159 ASP A C 1
ATOM 1254 O O . ASP A 1 159 ? 18.286 9.204 -6.203 1.00 84.81 159 ASP A O 1
ATOM 1258 N N . LYS A 1 160 ? 20.190 8.133 -5.635 1.00 91.31 160 LYS A N 1
ATOM 1259 C CA . LYS A 1 160 ? 19.591 6.854 -5.231 1.00 91.31 160 LYS A CA 1
ATOM 1260 C C . LYS A 1 160 ? 18.590 6.355 -6.271 1.00 91.31 160 LYS A C 1
ATOM 1262 O O . LYS A 1 160 ? 17.450 5.999 -5.952 1.00 91.31 160 LYS A O 1
ATOM 1267 N N . ALA A 1 161 ? 19.018 6.348 -7.528 1.00 95.44 161 ALA A N 1
ATOM 1268 C CA . ALA A 1 161 ? 18.160 6.079 -8.669 1.00 95.44 161 ALA A CA 1
ATOM 1269 C C . ALA A 1 161 ? 18.693 4.926 -9.518 1.00 95.44 161 ALA A C 1
ATOM 1271 O O . ALA A 1 161 ? 19.899 4.727 -9.643 1.00 95.44 161 ALA A O 1
ATOM 1272 N N . TYR A 1 162 ? 17.777 4.174 -10.117 1.00 96.12 162 TYR A N 1
ATOM 1273 C CA . TYR A 1 162 ? 18.095 3.219 -11.168 1.00 96.12 162 TYR A CA 1
ATOM 1274 C C . TYR A 1 162 ? 17.724 3.821 -12.517 1.00 96.12 162 TYR A C 1
ATOM 1276 O O . TYR A 1 162 ? 16.583 4.258 -12.694 1.00 96.12 162 TYR A O 1
ATOM 1284 N N . SER A 1 163 ? 18.661 3.811 -13.459 1.00 96.38 163 SER A N 1
ATOM 1285 C CA . SER A 1 163 ? 18.394 4.103 -14.864 1.00 96.38 163 SER A CA 1
ATOM 1286 C C . SER A 1 163 ? 18.350 2.805 -15.664 1.00 96.38 163 SER A C 1
ATOM 1288 O O . SER A 1 163 ? 19.115 1.873 -15.412 1.00 96.38 163 SER A O 1
ATOM 1290 N N . PHE A 1 164 ? 17.432 2.747 -16.623 1.00 97.25 164 PHE A N 1
ATOM 1291 C CA . PHE A 1 164 ? 17.266 1.635 -17.549 1.00 97.25 164 PHE A CA 1
ATOM 1292 C C . PHE A 1 164 ? 17.224 2.176 -18.965 1.00 97.25 164 PHE A C 1
ATOM 1294 O O . PHE A 1 164 ? 16.424 3.062 -19.258 1.00 97.25 164 PHE A O 1
ATOM 1301 N N . GLU A 1 165 ? 18.047 1.623 -19.844 1.00 97.50 165 GLU A N 1
ATOM 1302 C CA . GLU A 1 165 ? 18.127 2.012 -21.251 1.00 97.50 165 GLU A CA 1
ATOM 1303 C C . GLU A 1 165 ? 17.885 0.807 -22.147 1.00 97.50 165 GLU A C 1
ATOM 1305 O O . GLU A 1 165 ? 18.287 -0.314 -21.821 1.00 97.50 165 GLU A O 1
ATOM 1310 N N . CYS A 1 166 ? 17.220 1.035 -23.280 1.00 97.75 166 CYS A N 1
ATOM 1311 C CA . CYS A 1 166 ? 16.930 -0.042 -24.210 1.00 97.75 166 CYS A CA 1
ATOM 1312 C C . CYS A 1 166 ? 18.224 -0.678 -24.764 1.00 97.75 166 CYS A C 1
ATOM 1314 O O . CYS A 1 166 ? 19.132 0.017 -25.218 1.00 97.75 166 CYS A O 1
ATOM 1316 N N . CYS A 1 167 ? 18.298 -2.012 -24.763 1.00 96.50 167 CYS A N 1
ATOM 1317 C CA . CYS A 1 167 ? 19.396 -2.794 -25.335 1.00 96.50 167 CYS A CA 1
ATOM 1318 C C . CYS A 1 167 ? 19.481 -2.670 -26.861 1.00 96.50 167 CYS A C 1
ATOM 1320 O O . CYS A 1 167 ? 20.533 -2.930 -27.434 1.00 96.50 167 CYS A O 1
ATOM 1322 N N . ASN A 1 168 ? 18.376 -2.312 -27.523 1.00 96.56 168 ASN A N 1
ATOM 1323 C CA . ASN A 1 168 ? 18.347 -2.114 -28.964 1.00 96.56 168 ASN A CA 1
ATOM 1324 C C . ASN A 1 168 ? 18.986 -0.765 -29.310 1.00 96.56 168 ASN A C 1
ATOM 1326 O O . ASN A 1 168 ? 18.403 0.276 -29.017 1.00 96.56 168 ASN A O 1
ATOM 1330 N N .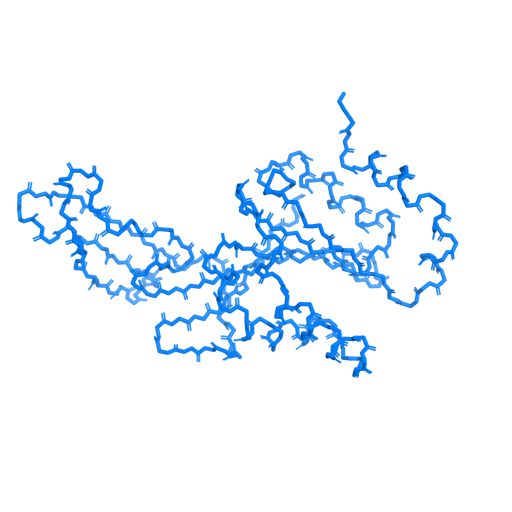 ASP A 1 169 ? 20.128 -0.791 -29.995 1.00 94.50 169 ASP A N 1
ATOM 1331 C CA . ASP A 1 169 ? 20.904 0.408 -30.340 1.00 94.50 169 ASP A CA 1
ATOM 1332 C C . ASP A 1 169 ? 20.154 1.375 -31.279 1.00 94.50 169 ASP A C 1
ATOM 1334 O O . ASP A 1 169 ? 20.489 2.554 -31.365 1.00 94.50 169 ASP A O 1
ATOM 1338 N N . SER A 1 170 ? 19.086 0.913 -31.939 1.00 96.25 170 SER A N 1
ATOM 1339 C CA . SER A 1 170 ? 18.182 1.767 -32.728 1.00 96.25 170 SER A CA 1
ATOM 1340 C C . SER A 1 170 ? 17.050 2.401 -31.900 1.00 96.25 170 SER A C 1
ATOM 1342 O O . SER A 1 170 ? 16.175 3.069 -32.455 1.00 96.25 170 SER A O 1
ATOM 1344 N N . CYS A 1 171 ? 17.005 2.183 -30.581 1.00 97.12 171 CYS A N 1
ATOM 1345 C CA . CYS A 1 171 ? 15.920 2.620 -29.705 1.00 97.12 171 CYS A CA 1
ATOM 1346 C C . CYS A 1 171 ? 16.435 3.456 -28.527 1.00 97.12 171 CYS A C 1
ATOM 1348 O O . CYS A 1 171 ? 17.137 2.960 -27.658 1.00 97.12 171 CYS A O 1
ATOM 1350 N N . SER A 1 172 ? 15.971 4.703 -28.416 1.00 96.38 172 SER A N 1
ATOM 1351 C CA . SER A 1 172 ? 16.354 5.624 -27.334 1.00 96.38 172 SER A CA 1
ATOM 1352 C C . SER A 1 172 ? 15.398 5.632 -26.131 1.00 96.38 172 SER A C 1
ATOM 1354 O O . SER A 1 172 ? 15.307 6.623 -25.412 1.00 96.38 172 SER A O 1
ATOM 1356 N N . GLN A 1 173 ? 14.621 4.564 -25.928 1.00 97.75 173 GLN A N 1
ATOM 1357 C CA . GLN A 1 173 ? 13.713 4.481 -24.780 1.00 97.75 173 GLN A CA 1
ATOM 1358 C C . GLN A 1 173 ? 14.506 4.241 -23.494 1.00 97.75 173 GLN A C 1
ATOM 1360 O O . GLN A 1 173 ? 15.320 3.319 -23.434 1.00 97.75 173 GLN A O 1
ATOM 1365 N N . SER A 1 174 ? 14.198 5.013 -22.454 1.00 96.81 174 SER A N 1
ATOM 1366 C CA . SER A 1 174 ? 14.767 4.843 -21.122 1.00 96.81 174 SER A CA 1
ATOM 1367 C C . SER A 1 174 ? 13.732 5.055 -20.016 1.00 96.81 174 SER A C 1
ATOM 1369 O O . SER A 1 174 ? 12.636 5.576 -20.256 1.00 96.81 174 SER A O 1
ATOM 1371 N N . TYR A 1 175 ? 14.079 4.613 -18.809 1.00 96.94 175 TYR A N 1
ATOM 1372 C CA . TYR A 1 175 ? 13.337 4.843 -17.574 1.00 96.94 175 TYR A CA 1
ATOM 1373 C C . TYR A 1 175 ? 14.296 5.215 -16.449 1.00 96.94 175 TYR A C 1
ATOM 1375 O O . TYR A 1 175 ? 15.399 4.681 -16.365 1.00 96.94 175 TYR A O 1
ATOM 1383 N N . ILE A 1 176 ? 13.849 6.094 -15.556 1.00 96.56 176 ILE A N 1
ATOM 1384 C CA . ILE A 1 176 ? 14.557 6.420 -14.320 1.00 96.56 176 ILE A CA 1
ATOM 1385 C C . ILE A 1 176 ? 13.585 6.220 -13.166 1.00 96.56 176 ILE A C 1
ATOM 1387 O O . ILE A 1 176 ? 12.461 6.722 -13.192 1.00 96.56 176 ILE A O 1
ATOM 1391 N N . PHE A 1 177 ? 14.030 5.488 -12.153 1.00 97.00 177 PHE A N 1
ATOM 1392 C CA . PHE A 1 177 ? 13.279 5.263 -10.928 1.00 97.00 177 PHE A CA 1
ATOM 1393 C C . PHE A 1 177 ? 14.117 5.732 -9.751 1.00 97.00 177 PHE A C 1
ATOM 1395 O O . PHE A 1 177 ? 15.191 5.187 -9.504 1.00 97.00 177 PHE A O 1
ATOM 1402 N N . SER A 1 178 ? 13.617 6.714 -9.011 1.00 95.81 178 SER A N 1
ATOM 1403 C CA . SER A 1 178 ? 14.264 7.238 -7.807 1.00 95.81 178 SER A CA 1
ATOM 1404 C C . SER A 1 178 ? 13.617 6.663 -6.554 1.00 95.81 178 SER A C 1
ATOM 1406 O O . SER A 1 178 ? 12.420 6.360 -6.542 1.00 95.81 178 SER A O 1
ATOM 1408 N N . GLN A 1 179 ? 14.397 6.538 -5.481 1.00 95.06 179 GLN A N 1
ATOM 1409 C CA . GLN A 1 179 ? 13.851 6.175 -4.179 1.00 95.06 179 GLN A CA 1
ATOM 1410 C C . GLN A 1 179 ? 12.787 7.205 -3.748 1.00 95.06 179 GLN A C 1
ATOM 1412 O O . GLN A 1 179 ? 13.083 8.402 -3.733 1.00 95.06 179 GLN A O 1
ATOM 1417 N N . PRO A 1 180 ? 11.563 6.784 -3.366 1.00 94.75 180 PRO A N 1
ATOM 1418 C CA . PRO A 1 180 ? 10.555 7.724 -2.901 1.00 94.75 180 PRO A CA 1
ATOM 1419 C C . PRO A 1 180 ? 11.042 8.481 -1.654 1.00 94.75 180 PRO A C 1
ATOM 1421 O O . PRO A 1 180 ? 11.686 7.876 -0.788 1.00 94.75 180 PRO A O 1
ATOM 1424 N N . PRO A 1 181 ? 10.726 9.781 -1.515 1.00 92.06 181 PRO A N 1
ATOM 1425 C CA . PRO A 1 181 ? 11.119 10.557 -0.345 1.00 92.06 181 PRO A CA 1
ATOM 1426 C C . PRO A 1 181 ? 10.631 9.913 0.955 1.00 92.06 181 PRO A C 1
ATOM 1428 O O . PRO A 1 181 ? 9.482 9.486 1.059 1.00 92.06 181 PRO A O 1
ATOM 1431 N N . GLY A 1 182 ? 11.518 9.817 1.947 1.00 93.50 182 GLY A N 1
ATOM 1432 C CA . GLY A 1 182 ? 11.209 9.194 3.237 1.00 93.50 182 GLY A CA 1
ATOM 1433 C C . GLY A 1 182 ? 11.039 7.670 3.196 1.00 93.50 182 GLY A C 1
ATOM 1434 O O . GLY A 1 182 ? 10.730 7.081 4.232 1.00 93.50 182 GLY A O 1
ATOM 1435 N N . ALA A 1 183 ? 11.246 7.016 2.045 1.00 95.44 183 ALA A N 1
ATOM 1436 C CA . ALA A 1 183 ? 11.143 5.567 1.955 1.00 95.44 183 ALA A CA 1
ATOM 1437 C C . ALA A 1 183 ? 12.243 4.877 2.768 1.00 95.44 183 ALA A C 1
ATOM 1439 O O . ALA A 1 183 ? 13.436 5.145 2.596 1.00 95.44 183 ALA A O 1
ATOM 1440 N N . ARG A 1 184 ? 11.845 3.921 3.603 1.00 94.88 184 ARG A N 1
ATOM 1441 C CA . ARG A 1 184 ? 12.743 3.097 4.412 1.00 94.88 184 ARG A CA 1
ATOM 1442 C C . ARG A 1 184 ? 12.664 1.651 3.946 1.00 94.88 184 ARG A C 1
ATOM 1444 O O . ARG A 1 184 ? 11.592 1.053 3.959 1.00 94.88 184 ARG A O 1
ATOM 1451 N N . MET A 1 185 ? 13.802 1.074 3.566 1.00 94.56 185 MET A N 1
ATOM 1452 C CA . MET A 1 185 ? 13.885 -0.359 3.278 1.00 94.56 185 MET A CA 1
ATOM 1453 C C . MET A 1 185 ? 13.663 -1.165 4.556 1.00 94.56 185 MET A C 1
ATOM 1455 O O . MET A 1 185 ? 14.282 -0.886 5.584 1.00 94.56 185 MET A O 1
ATOM 1459 N N . LEU A 1 186 ? 12.807 -2.177 4.466 1.00 95.12 186 LEU A N 1
ATOM 1460 C CA . LEU A 1 186 ? 12.624 -3.161 5.520 1.00 95.12 186 LEU A CA 1
ATOM 1461 C C . LEU A 1 186 ? 13.759 -4.188 5.451 1.00 95.12 186 LEU A C 1
ATOM 1463 O O . LEU A 1 186 ? 14.228 -4.564 4.371 1.00 95.12 186 LEU A O 1
ATOM 1467 N N . THR A 1 187 ? 14.231 -4.604 6.616 1.00 91.81 187 THR A N 1
ATOM 1468 C CA . THR A 1 187 ? 15.301 -5.589 6.780 1.00 91.81 187 THR A CA 1
ATOM 1469 C C . THR A 1 187 ? 14.771 -7.016 6.679 1.00 91.81 187 THR A C 1
ATOM 1471 O O . THR A 1 187 ? 15.389 -7.847 6.008 1.00 91.81 187 THR A O 1
ATOM 1474 N N . ALA A 1 188 ? 13.603 -7.298 7.264 1.00 89.38 188 ALA A N 1
ATOM 1475 C CA . ALA A 1 188 ? 13.002 -8.625 7.207 1.00 89.38 188 ALA A CA 1
ATOM 1476 C C . ALA A 1 188 ? 12.567 -8.992 5.777 1.00 89.38 188 ALA A C 1
ATOM 1478 O O . ALA A 1 188 ? 11.950 -8.207 5.054 1.00 89.38 188 ALA A O 1
ATOM 1479 N N . GLY A 1 189 ? 12.913 -10.210 5.353 1.00 81.69 189 GLY A N 1
ATOM 1480 C CA . GLY A 1 189 ? 12.599 -10.727 4.017 1.00 81.69 189 GLY A CA 1
ATOM 1481 C C . GLY A 1 189 ? 13.347 -10.046 2.871 1.00 81.69 189 GLY A C 1
ATOM 1482 O O . GLY A 1 189 ? 13.018 -10.288 1.706 1.00 81.69 189 GLY A O 1
ATOM 1483 N N . LYS A 1 190 ? 14.352 -9.214 3.173 1.00 88.62 190 LYS A N 1
ATOM 1484 C CA . LYS A 1 190 ? 15.258 -8.667 2.165 1.00 88.62 190 LYS A CA 1
ATOM 1485 C C . LYS A 1 190 ? 16.048 -9.808 1.525 1.00 88.62 190 LYS A C 1
ATOM 1487 O O . LYS A 1 190 ? 16.724 -10.576 2.203 1.00 88.62 190 LYS A O 1
ATOM 1492 N N . ALA A 1 191 ? 15.983 -9.885 0.204 1.00 87.12 191 ALA A N 1
ATOM 1493 C CA . ALA A 1 191 ? 16.766 -10.804 -0.609 1.00 87.12 191 ALA A CA 1
ATOM 1494 C C . ALA A 1 191 ? 17.712 -10.015 -1.524 1.00 87.12 191 ALA A C 1
ATOM 1496 O O . ALA A 1 191 ? 17.711 -8.778 -1.548 1.00 87.12 191 ALA A O 1
ATOM 1497 N N . ARG A 1 192 ? 18.549 -10.722 -2.287 1.00 85.81 192 ARG A N 1
ATOM 1498 C CA . ARG A 1 192 ? 19.510 -10.090 -3.197 1.00 85.81 192 ARG A CA 1
ATOM 1499 C C . ARG A 1 192 ? 18.763 -9.306 -4.283 1.00 85.81 192 ARG A C 1
ATOM 1501 O O . ARG A 1 192 ? 18.223 -9.892 -5.209 1.00 85.81 192 ARG A O 1
ATOM 1508 N N . GLY A 1 193 ? 18.734 -7.981 -4.146 1.00 87.38 193 GLY A N 1
ATOM 1509 C CA . GLY A 1 193 ? 18.099 -7.074 -5.106 1.00 87.38 193 GLY A CA 1
ATOM 1510 C C . GLY A 1 193 ? 16.593 -6.867 -4.926 1.00 87.38 193 GLY A C 1
ATOM 1511 O O . GLY A 1 193 ? 16.012 -6.147 -5.733 1.00 87.38 193 GLY A O 1
ATOM 1512 N N . SER A 1 194 ? 15.959 -7.429 -3.888 1.00 93.62 194 SER A N 1
ATOM 1513 C CA . SER A 1 194 ? 14.529 -7.218 -3.622 1.00 93.62 194 SER A CA 1
ATOM 1514 C C . SER A 1 194 ? 14.187 -7.118 -2.145 1.00 93.62 194 SER A C 1
ATOM 1516 O O . SER A 1 194 ? 14.857 -7.710 -1.301 1.00 93.62 194 SER A O 1
ATOM 1518 N N . GLY A 1 195 ? 13.092 -6.440 -1.832 1.00 95.50 195 GLY A N 1
ATOM 1519 C CA . GLY A 1 195 ? 12.579 -6.350 -0.471 1.00 95.50 195 GLY A CA 1
ATOM 1520 C C . GLY A 1 195 ? 11.357 -5.454 -0.397 1.00 95.50 195 GLY A C 1
ATOM 1521 O O . GLY A 1 195 ? 10.921 -4.890 -1.397 1.00 95.50 195 GLY A O 1
ATOM 1522 N N . TRP A 1 196 ? 10.811 -5.317 0.800 1.00 97.19 196 TRP A N 1
ATOM 1523 C CA . TRP A 1 196 ? 9.764 -4.343 1.067 1.00 97.19 196 TRP A CA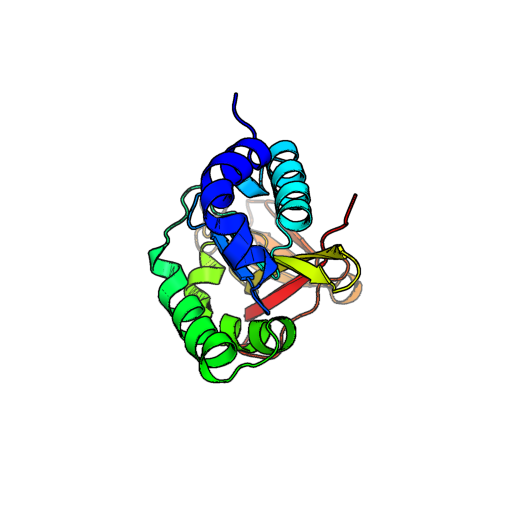 1
ATOM 1524 C C . TRP A 1 196 ? 10.368 -3.013 1.499 1.00 97.19 196 TRP A C 1
ATOM 1526 O O . TRP A 1 196 ? 11.434 -2.967 2.113 1.00 97.19 196 TRP A O 1
ATOM 1536 N N . MET A 1 197 ? 9.664 -1.932 1.202 1.00 96.44 197 MET A N 1
ATOM 1537 C CA . MET A 1 197 ? 9.942 -0.608 1.734 1.00 96.44 197 MET A CA 1
ATOM 1538 C C . MET A 1 197 ? 8.671 0.007 2.300 1.00 96.44 197 MET A C 1
ATOM 1540 O O . MET A 1 197 ? 7.590 -0.154 1.737 1.00 96.44 197 MET A O 1
ATOM 1544 N N . GLU A 1 198 ? 8.814 0.720 3.406 1.00 97.25 198 GLU A N 1
ATOM 1545 C CA . GLU A 1 198 ? 7.779 1.592 3.944 1.00 97.25 198 GLU A CA 1
ATOM 1546 C C . GLU A 1 198 ? 7.945 2.985 3.339 1.00 97.25 198 GLU A C 1
ATOM 1548 O O . GLU A 1 198 ? 9.033 3.554 3.379 1.00 97.25 198 GLU A O 1
ATOM 1553 N N . VAL A 1 199 ? 6.861 3.544 2.813 1.00 97.12 199 VAL A N 1
ATOM 1554 C CA . VAL A 1 199 ? 6.768 4.918 2.322 1.00 97.12 199 VAL A CA 1
ATOM 1555 C C . VAL A 1 199 ? 5.718 5.643 3.169 1.00 97.12 199 VAL A C 1
ATOM 1557 O O . VAL A 1 199 ? 4.525 5.350 3.025 1.00 97.12 199 VAL A O 1
ATOM 1560 N N . PRO A 1 200 ? 6.119 6.558 4.068 1.00 95.75 200 PRO A N 1
ATOM 1561 C CA . PRO A 1 200 ? 5.176 7.369 4.830 1.00 95.75 200 PRO A CA 1
ATOM 1562 C C . PRO A 1 200 ? 4.298 8.195 3.887 1.00 95.75 200 PRO A C 1
ATOM 1564 O O . PRO A 1 200 ? 4.795 8.803 2.938 1.00 95.75 200 PRO A O 1
ATOM 1567 N N . LEU A 1 201 ? 2.989 8.218 4.131 1.00 94.12 201 LEU A N 1
ATOM 1568 C CA . LEU A 1 201 ? 2.063 9.044 3.362 1.00 94.12 201 LEU A CA 1
ATOM 1569 C C . LEU A 1 201 ? 1.807 10.347 4.110 1.00 94.12 201 LEU A C 1
ATOM 1571 O O . LEU A 1 201 ? 1.549 10.338 5.314 1.00 94.12 201 LEU A O 1
ATOM 1575 N N . SER A 1 202 ? 1.814 11.466 3.387 1.00 84.38 202 SER A N 1
ATOM 1576 C CA . SER A 1 202 ? 1.385 12.739 3.955 1.00 84.38 202 SER A CA 1
ATOM 1577 C C . SER A 1 202 ? -0.087 12.664 4.375 1.00 84.38 202 SER A C 1
ATOM 1579 O O . SER A 1 202 ? -0.970 12.173 3.651 1.00 84.38 202 SER A O 1
ATOM 1581 N N . ILE A 1 203 ? -0.340 13.138 5.590 1.00 68.00 203 ILE A N 1
ATOM 1582 C CA . ILE A 1 203 ? -1.677 13.362 6.125 1.00 68.00 203 ILE A CA 1
ATOM 1583 C C . ILE A 1 203 ? -1.978 14.826 5.805 1.00 68.00 203 ILE A C 1
ATOM 1585 O O . ILE A 1 203 ? -1.627 15.713 6.574 1.00 68.00 203 ILE A O 1
ATOM 1589 N N . ALA A 1 204 ? -2.468 15.068 4.590 1.00 50.47 204 ALA A N 1
ATOM 1590 C CA . ALA A 1 204 ? -3.101 16.331 4.227 1.00 50.47 204 ALA A CA 1
ATOM 1591 C C . ALA A 1 204 ? -4.566 16.294 4.664 1.00 50.47 204 ALA A C 1
ATOM 1593 O O . ALA A 1 204 ? -5.157 15.185 4.581 1.00 50.47 204 ALA A O 1
#

Secondary structure (DSSP, 8-state):
---HHHHHHHHHGGGHHHHHH-S--EEE--S-THHHHSHHHHHHHHHHHHHTT-SEEEEE--TT--GGGGHHHHHHHIIIIIIS---HHHHHHHHHHT-HHHHHH--EEEEEE-TTS-EEEEEEEEEETTTBGGGPPPPSB-TTT--BS-EEEEEETTTTEEEEEESSTT---EEEEEPPTT-EE-STT-BTTEEEEEEEPP--

Radius of gyration: 19.18 Å; chains: 1; bounding box: 49×32×57 Å

Foldseek 3Di:
DQAPLNVCCVVCVVVLVVLVPDPAAEEEDQDEQPCPVDPRNVVSVLVNCLVSVHQKYKDWHFRPRDCVLCPQLVVQCCVVCVVVVDDCVVSNLQSCLRRQVVLLGTWMWMWGADPVSDIWIKIKHKAFLQAQHLRNGDDQADPPPRHGVFWDWDADPVQRKIKTAGPPPVDGDIDIDGNAPPKDFRPRNDDDRIGMIIDTDDPD

pLDDT: mean 93.94, std 5.52, range [50.47, 98.44]

Sequence (204 aa):
MTTVLQFLDIILAPWEPLLDGAGESYLWFFCCGSLVNNSASFAALRRAVVCHKLTATFAFNAIKFQPSFTSALLLAFTDQVLVERRPLLSAVENMLAHSQKLGRHTDIFVLTVSQGGALRASKYVWTHRDFRPWGGFLPIQCPRCGYADAWRSAYVETDKAYSFECCNDSCSQSYIFSQPPGARMLTAGKARGSGWMEVPLSIA